Protein AF-A0A6C1QP93-F1 (afdb_monomer)

Nearest PDB structures (foldseek):
  4rp9-assembly1_A  TM=5.133E-01  e=9.316E-05  Escherichia coli K-12
  6rfb-assembly1_A  TM=1.689E-01  e=4.138E+00  Dokdonia eikasta
  6rf0-assembly1_A  TM=1.529E-01  e=3.798E+00  Dokdonia eikasta
  4y02-assembly1_A  TM=1.807E-01  e=7.864E+00  Porphyromonas gingivalis

Sequence (312 aa):
MESVQVFVQFFLNLGASVFLPVLIFLLAVAFGAKPGKSIRAALMVGVGFVGINLIIGLLMGNLGPASQAMVERFGIELSVIDVGWPASAAIAFASELAALVIPAGILLNLVLLLAKVTKTINIDIWNFWHFAFAGAMVQAVTGNIWYGLISALLFAAISLFLADWTAPAIQQLLGIPGISLPHGLSASFVPFAVVANKVIDKIPGLNKIEADPEDIKKKFGVFGEPVFVGAVIGIVIAALGYAGVDSFGVWFPQVLQVGIAMAAVMVLMPRMVALLMEGLIPLSEAAREFLQKRASGREIYLGLDSAIAIGH

Secondary structure (DSSP, 8-state):
-HHHHHHHHHHHHH-HHHHHHHHHHHHHHHTT--HHHHHHHHHHHHHHHHHHHHHHHHHHHHHHHHHHHHHHHHT---------HHHHHHHHHHSTTHHHHHHHHHHHHHHHHHTTS--EEE--STTHHHHHHHHHHHHHHHS-HHHHHHHHHHHHHHHHHHHHHHHHHHHHHH--TTEE---HHHHHHHHHHHHHHHHHTTSTTGGG----HHHHHHHHGGGGSHHHHHHHHHHHHHHHHHTTSS-HHHHHHHHHHHHHHHHHHHHHHHHHHHHHHHHHHHHHHHHHHHHHHH--SS--EEE--GGGGT--

pLDDT: mean 83.03, std 10.62, range [39.06, 96.38]

Mean predicted aligned error: 8.42 Å

Foldseek 3Di:
DVVVVVVLVVLLVVALLQNVLVVQLVLLVVLPFDNVLSNLLSNLLSQLLVLLVVLLVLCCVQVVLLLVLLCVVVVHPDPDDPSDDVVLLRVLSSDSLLVVQQVVLQVLLVVCCVVVVAQERALQSSLLSLLSSQLVVQCVVPVDNVSSNVSSNVLLSQLRNLFRVCQVVLCVLLVPPQATASRRPVSVCVVVVVVVLVVQCPDPPSVPDDDDPVNVVVPQPPCPDLLNVQLVVQLVSLCSRQPPPDDCVPSVVSSNSSSNSRSCSSVSSVVSVVSSVSSCVSSSVSSVVSVVVVPPDDRHHYHDHCVSVVVD

Structure (mmCIF, N/CA/C/O backbone):
data_AF-A0A6C1QP93-F1
#
_entry.id   AF-A0A6C1QP93-F1
#
loop_
_atom_site.group_PDB
_atom_site.id
_atom_site.type_symbol
_atom_site.label_atom_id
_atom_site.label_alt_id
_atom_site.label_comp_id
_atom_site.label_asym_id
_atom_site.label_entity_id
_atom_site.label_seq_id
_atom_site.pdbx_PDB_ins_code
_atom_site.Cartn_x
_atom_site.Cartn_y
_atom_site.Cartn_z
_atom_site.occupancy
_atom_site.B_iso_or_equiv
_atom_site.auth_seq_id
_atom_site.auth_comp_id
_atom_site.auth_asym_id
_atom_site.auth_atom_id
_atom_site.pdbx_PDB_model_num
ATOM 1 N N . MET A 1 1 ? -28.183 17.383 -1.512 1.00 49.09 1 MET A N 1
ATOM 2 C CA . MET A 1 1 ? -27.352 16.589 -2.446 1.00 49.09 1 MET A CA 1
ATOM 3 C C . MET A 1 1 ? -26.278 17.455 -3.095 1.00 49.09 1 MET A C 1
ATOM 5 O O . MET A 1 1 ? -25.123 17.061 -3.026 1.00 49.09 1 MET A O 1
ATOM 9 N N . GLU A 1 2 ? -26.603 18.660 -3.580 1.00 51.09 2 GLU A N 1
ATOM 10 C CA . GLU A 1 2 ? -25.608 19.619 -4.108 1.00 51.09 2 GLU A CA 1
ATOM 11 C C . GLU A 1 2 ? -24.499 19.982 -3.112 1.00 51.09 2 GLU A C 1
ATOM 13 O O . GLU A 1 2 ? -23.331 19.959 -3.469 1.00 51.09 2 GLU A O 1
ATOM 18 N N . SER A 1 3 ? -24.817 20.234 -1.839 1.00 55.44 3 SER A N 1
ATOM 19 C CA . SER A 1 3 ? -23.814 20.637 -0.836 1.00 55.44 3 SER A CA 1
ATOM 20 C C . SER A 1 3 ? -22.753 19.559 -0.578 1.00 55.44 3 SER A C 1
ATOM 22 O O . SER A 1 3 ? -21.588 19.870 -0.354 1.00 55.44 3 SER A O 1
ATOM 24 N N . VAL A 1 4 ? -23.151 18.283 -0.639 1.00 54.66 4 VAL A N 1
ATOM 25 C CA . VAL A 1 4 ? -22.242 17.138 -0.475 1.00 54.66 4 VAL A CA 1
ATOM 26 C C . VAL A 1 4 ? -21.402 16.953 -1.734 1.00 54.66 4 VAL A C 1
ATOM 28 O O . VAL A 1 4 ? -20.204 16.733 -1.625 1.00 54.66 4 VAL A O 1
ATOM 31 N N . GLN A 1 5 ? -21.993 17.107 -2.921 1.00 56.03 5 GLN A N 1
ATOM 32 C CA . GLN A 1 5 ? -21.253 17.049 -4.183 1.00 56.03 5 GLN A CA 1
ATOM 33 C C . GLN A 1 5 ? -20.235 18.184 -4.306 1.00 56.03 5 GLN A C 1
ATOM 35 O O . GLN A 1 5 ? -19.110 17.921 -4.703 1.00 56.03 5 GLN A O 1
ATOM 40 N N . VAL A 1 6 ? -20.582 19.411 -3.908 1.00 66.31 6 VAL A N 1
ATOM 41 C CA . VAL A 1 6 ? -19.663 20.562 -3.893 1.00 66.31 6 VAL A CA 1
ATOM 42 C C . VAL A 1 6 ? -18.522 20.347 -2.898 1.00 66.31 6 VAL A C 1
ATOM 44 O O . VAL A 1 6 ? -17.372 20.621 -3.224 1.00 66.31 6 VAL A O 1
ATOM 47 N N . PHE A 1 7 ? -18.813 19.812 -1.709 1.00 63.12 7 PHE A N 1
ATOM 48 C CA . PHE A 1 7 ? -17.789 19.476 -0.720 1.00 63.12 7 PHE A CA 1
ATOM 49 C C . PHE A 1 7 ? -16.852 18.374 -1.235 1.00 63.12 7 PHE A C 1
ATOM 51 O O . PHE A 1 7 ? -15.638 18.538 -1.199 1.00 63.12 7 PHE A O 1
ATOM 58 N N . VAL A 1 8 ? -17.397 17.286 -1.783 1.00 60.28 8 VAL A N 1
ATOM 59 C CA . VAL A 1 8 ? -16.610 16.187 -2.363 1.00 60.28 8 VAL A CA 1
ATOM 60 C C . VAL A 1 8 ? -15.771 16.680 -3.548 1.00 60.28 8 VAL A C 1
ATOM 62 O O . VAL A 1 8 ? -14.569 16.452 -3.563 1.00 60.28 8 VAL A O 1
ATOM 65 N N . GLN A 1 9 ? -16.351 17.440 -4.480 1.00 63.41 9 GLN A N 1
ATOM 66 C CA . GLN A 1 9 ? -15.642 18.041 -5.620 1.00 63.41 9 GLN A CA 1
ATOM 67 C C . GLN A 1 9 ? -14.530 19.002 -5.186 1.00 63.41 9 GLN A C 1
ATOM 69 O O . GLN A 1 9 ? -13.441 18.978 -5.753 1.00 63.41 9 GLN A O 1
ATOM 74 N N . PHE A 1 10 ? -14.757 19.818 -4.152 1.00 67.69 10 PHE A N 1
ATOM 75 C CA . PHE A 1 10 ? -13.714 20.668 -3.576 1.00 67.69 10 PHE A CA 1
ATOM 76 C C . PHE A 1 10 ? -12.515 19.836 -3.106 1.00 67.69 10 PHE A C 1
ATOM 78 O O . PHE A 1 10 ? -11.382 20.165 -3.444 1.00 67.69 10 PHE A O 1
ATOM 85 N N . PHE A 1 11 ? -12.748 18.727 -2.398 1.00 61.66 11 PHE A N 1
ATOM 86 C CA . PHE A 1 11 ? -11.666 17.850 -1.945 1.00 61.66 11 PHE A CA 1
ATOM 87 C C . PHE A 1 11 ? -10.986 17.068 -3.069 1.00 61.66 11 PHE A C 1
ATOM 89 O O . PHE A 1 11 ? -9.778 16.852 -2.998 1.00 61.66 11 PHE A O 1
ATOM 96 N N . LEU A 1 12 ? -11.715 16.701 -4.121 1.00 60.91 12 LEU A N 1
ATOM 97 C CA . LEU A 1 12 ? -11.130 16.033 -5.284 1.00 60.91 12 LEU A CA 1
ATOM 98 C C . LEU A 1 12 ? -10.218 16.956 -6.085 1.00 60.91 12 LEU A C 1
ATOM 100 O O . LEU A 1 12 ? -9.138 16.542 -6.501 1.00 60.91 12 LEU A O 1
ATOM 104 N N . ASN A 1 13 ? -10.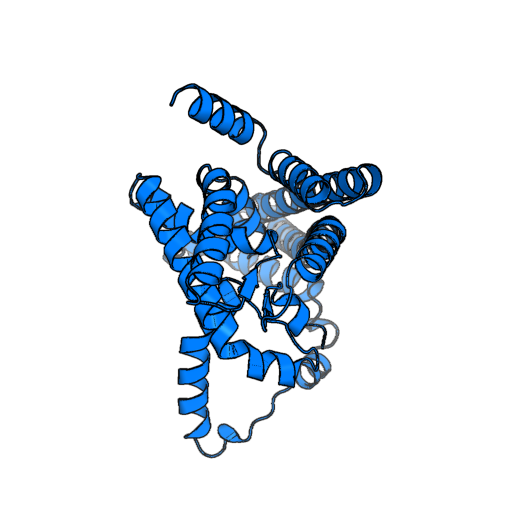587 18.231 -6.198 1.00 67.81 13 ASN A N 1
ATOM 105 C CA . ASN A 1 13 ? -9.762 19.238 -6.860 1.00 67.81 13 ASN A CA 1
ATOM 106 C C . ASN A 1 13 ? -8.480 19.584 -6.084 1.00 67.81 13 ASN A C 1
ATOM 108 O O . ASN A 1 13 ? -7.532 20.099 -6.674 1.00 67.81 13 ASN A O 1
ATOM 112 N N . LEU A 1 14 ? -8.421 19.301 -4.777 1.00 67.06 14 LEU A N 1
ATOM 113 C CA . LEU A 1 14 ? -7.219 19.511 -3.963 1.00 67.06 14 LEU A CA 1
ATOM 114 C C . LEU A 1 14 ? -6.139 18.436 -4.195 1.00 67.06 14 LEU A C 1
ATOM 116 O O . LEU A 1 14 ? -4.969 18.679 -3.902 1.00 67.06 14 LEU A O 1
ATOM 120 N N . GLY A 1 15 ? -6.511 17.266 -4.725 1.00 66.62 15 GLY A N 1
ATOM 121 C CA . GLY A 1 15 ? -5.612 16.130 -4.934 1.00 66.62 15 GLY A CA 1
ATOM 122 C C . GLY A 1 15 ? -5.222 15.390 -3.645 1.00 66.62 15 GLY A C 1
ATOM 123 O O . GLY A 1 15 ? -5.324 15.904 -2.526 1.00 66.62 15 GLY A O 1
ATOM 124 N N . ALA A 1 16 ? -4.737 14.151 -3.793 1.00 65.50 16 ALA A N 1
ATOM 125 C CA . ALA A 1 16 ? -4.389 13.276 -2.663 1.00 65.50 16 ALA A CA 1
ATOM 126 C C . ALA A 1 16 ? -3.317 13.863 -1.727 1.00 65.50 16 ALA A C 1
ATOM 128 O O . ALA A 1 16 ? -3.352 13.620 -0.520 1.00 65.50 16 ALA A O 1
ATOM 129 N N . SER A 1 17 ? -2.397 14.672 -2.265 1.00 69.06 17 SER A N 1
ATOM 130 C CA . SER A 1 17 ? -1.319 15.326 -1.512 1.00 69.06 17 SER A CA 1
ATOM 131 C C . SER A 1 17 ? -1.807 16.394 -0.530 1.00 69.06 17 SER A C 1
ATOM 133 O O . SER A 1 17 ? -1.040 16.790 0.343 1.00 69.06 17 SER A O 1
ATOM 135 N N . VAL A 1 18 ? -3.060 16.846 -0.643 1.00 77.94 18 VAL A N 1
ATOM 136 C CA . VAL A 1 18 ? -3.671 17.839 0.254 1.00 77.94 18 VAL A CA 1
ATOM 137 C C . VAL A 1 18 ? -4.854 17.243 1.013 1.00 77.94 18 VAL A C 1
ATOM 139 O O . VAL A 1 18 ? -4.958 17.439 2.224 1.00 77.94 18 VAL A O 1
ATOM 142 N N . PHE A 1 19 ? -5.712 16.469 0.340 1.00 76.19 19 PHE A N 1
ATOM 143 C CA . PHE A 1 19 ? -6.892 15.858 0.956 1.00 76.19 19 PHE A CA 1
ATOM 144 C C . PHE A 1 19 ? -6.532 14.982 2.160 1.00 76.19 19 PHE A C 1
ATOM 146 O O . PHE A 1 19 ? -7.068 15.176 3.253 1.00 76.19 19 PHE A O 1
ATOM 153 N N . LEU A 1 20 ? -5.602 14.041 1.979 1.00 74.81 20 LEU A N 1
ATOM 154 C CA . LEU A 1 20 ? -5.287 13.071 3.020 1.00 74.81 20 LEU A CA 1
ATOM 155 C C . LEU A 1 20 ? -4.591 13.708 4.239 1.00 74.81 20 LEU A C 1
ATOM 157 O O . LEU A 1 20 ? -5.013 13.422 5.360 1.00 74.81 20 LEU A O 1
ATOM 161 N N . PRO A 1 21 ? -3.623 14.636 4.083 1.00 85.06 21 PRO A N 1
ATOM 162 C CA . PRO A 1 21 ? -3.123 15.447 5.195 1.00 85.06 21 PRO A CA 1
ATOM 163 C C . PRO A 1 21 ? -4.212 16.166 5.988 1.00 85.06 21 PRO A C 1
ATOM 165 O O . PRO A 1 21 ? -4.217 16.108 7.218 1.00 85.06 21 PRO A O 1
ATOM 168 N N . VAL A 1 22 ? -5.154 16.823 5.306 1.00 84.06 22 VAL A N 1
ATOM 169 C CA . VAL A 1 22 ? -6.252 17.541 5.967 1.00 84.06 22 VAL A CA 1
ATOM 170 C C . VAL A 1 22 ? -7.142 16.567 6.734 1.00 84.06 22 VAL A C 1
ATOM 172 O O . VAL A 1 22 ? -7.472 16.818 7.892 1.00 84.06 22 VAL A O 1
ATOM 175 N N . LEU A 1 23 ? -7.485 15.431 6.130 1.00 78.00 23 LEU A N 1
ATOM 176 C CA . LEU A 1 23 ? -8.283 14.403 6.786 1.00 78.00 23 LEU A CA 1
ATOM 177 C C . LEU A 1 23 ? -7.585 13.855 8.038 1.00 78.00 23 LEU A C 1
ATOM 179 O O . LEU A 1 23 ? -8.202 13.767 9.097 1.00 78.00 23 LEU A O 1
ATOM 183 N N . ILE A 1 24 ? -6.292 13.543 7.944 1.00 79.19 24 ILE A N 1
ATOM 184 C CA . ILE A 1 24 ? -5.489 13.048 9.069 1.00 79.19 24 ILE A CA 1
ATOM 185 C C . ILE A 1 24 ? -5.397 14.094 10.174 1.00 79.19 24 ILE A C 1
ATOM 187 O O . ILE A 1 24 ? -5.539 13.748 11.344 1.00 79.19 24 ILE A O 1
ATOM 191 N N . PHE A 1 25 ? -5.222 15.371 9.827 1.00 87.38 25 PHE A N 1
ATOM 192 C CA . PHE A 1 25 ? -5.252 16.464 10.794 1.00 87.38 25 PHE A CA 1
ATOM 193 C C . PHE A 1 25 ? -6.588 16.515 11.547 1.00 87.38 25 PHE A C 1
ATOM 195 O O . PHE A 1 25 ? -6.598 16.532 12.779 1.00 87.38 25 PHE A O 1
ATOM 202 N N . LEU A 1 26 ? -7.709 16.505 10.819 1.00 84.06 26 LEU A N 1
ATOM 203 C CA . LEU A 1 26 ? -9.049 16.563 11.406 1.00 84.06 26 LEU A CA 1
ATOM 204 C C . LEU A 1 26 ? -9.324 15.360 12.311 1.00 84.06 26 LEU A C 1
ATOM 206 O O . LEU A 1 26 ? -9.808 15.533 13.430 1.00 84.06 26 LEU A O 1
ATOM 210 N N . LEU A 1 27 ? -8.974 14.153 11.861 1.00 78.19 27 LEU A N 1
ATOM 211 C CA . LEU A 1 27 ? -9.139 12.931 12.645 1.00 78.19 27 LEU A CA 1
ATOM 212 C C . LEU A 1 27 ? -8.242 12.934 13.885 1.00 78.19 27 LEU A C 1
ATOM 214 O O . LEU A 1 27 ? -8.714 12.619 14.974 1.00 78.19 27 LEU A O 1
ATOM 218 N N . ALA A 1 28 ? -6.979 13.347 13.761 1.00 81.94 28 ALA A N 1
ATOM 219 C CA . ALA A 1 28 ? -6.052 13.392 14.888 1.00 81.94 28 ALA A CA 1
ATOM 220 C C . ALA A 1 28 ? -6.565 14.338 15.982 1.00 81.94 28 ALA A C 1
ATOM 222 O O . ALA A 1 28 ? -6.593 13.969 17.156 1.00 81.94 28 ALA A O 1
ATOM 223 N N . VAL A 1 29 ? -7.047 15.525 15.600 1.00 85.31 29 VAL A N 1
ATOM 224 C CA . VAL A 1 29 ? -7.655 16.479 16.538 1.00 85.31 29 VAL A CA 1
ATOM 225 C C . VAL A 1 29 ? -8.947 15.919 17.143 1.00 85.31 29 VAL A C 1
ATOM 227 O O . VAL A 1 29 ? -9.137 16.028 18.354 1.00 85.31 29 VAL A O 1
ATOM 230 N N . ALA A 1 30 ? -9.806 15.272 16.348 1.00 81.88 30 ALA A N 1
ATOM 231 C CA . ALA A 1 30 ? -11.041 14.652 16.836 1.00 81.88 30 ALA A CA 1
ATOM 232 C C . ALA A 1 30 ? -10.783 13.533 17.864 1.00 81.88 30 ALA A C 1
ATOM 234 O O . ALA A 1 30 ? -11.539 13.395 18.827 1.00 81.88 30 ALA A O 1
ATOM 235 N N . PHE A 1 31 ? -9.690 12.781 17.710 1.00 78.88 31 PHE A N 1
ATOM 236 C CA . PHE A 1 31 ? -9.240 11.780 18.682 1.00 78.88 31 PHE A CA 1
ATOM 237 C C . PHE A 1 31 ? -8.471 12.371 19.877 1.00 78.88 31 PHE A C 1
ATOM 239 O O . PHE A 1 31 ? -8.080 11.636 20.782 1.00 78.88 31 PHE A O 1
ATOM 246 N N . GLY A 1 32 ? -8.294 13.694 19.940 1.00 80.12 32 GLY A N 1
ATOM 247 C CA . GLY A 1 32 ? -7.696 14.387 21.083 1.00 80.12 32 GLY A CA 1
ATOM 248 C C . GLY A 1 32 ? -6.186 14.616 20.986 1.00 80.12 32 GLY A C 1
ATOM 249 O O . GLY A 1 32 ? -5.561 14.968 21.989 1.00 80.12 32 GLY A O 1
ATOM 250 N N . ALA A 1 33 ? -5.579 14.456 19.806 1.00 83.00 33 ALA A N 1
ATOM 251 C CA . ALA A 1 33 ? -4.188 14.841 19.592 1.00 83.00 33 ALA A CA 1
ATOM 252 C C . ALA A 1 33 ? -4.018 16.369 19.668 1.00 83.00 33 ALA A C 1
ATOM 254 O O . ALA A 1 33 ? -4.863 17.148 19.222 1.00 83.00 33 ALA A O 1
ATOM 255 N N . LYS A 1 34 ? -2.873 16.827 20.190 1.00 88.19 34 LYS A N 1
ATOM 256 C CA . LYS A 1 34 ? -2.550 18.263 20.241 1.00 88.19 34 LYS A CA 1
ATOM 257 C C . LYS A 1 34 ? -2.494 18.841 18.814 1.00 88.19 34 LYS A C 1
ATOM 259 O O . LYS A 1 34 ? -1.799 18.254 17.976 1.00 88.19 34 LYS A O 1
ATOM 264 N N . PRO A 1 35 ? -3.109 20.007 18.528 1.00 86.06 35 PRO A N 1
ATOM 265 C CA . PRO A 1 35 ? -3.116 20.592 17.182 1.00 86.06 35 PRO A CA 1
ATOM 266 C C . PRO A 1 35 ? -1.717 20.763 16.573 1.00 86.06 35 PRO A C 1
ATOM 268 O O . PRO A 1 35 ? -1.515 20.445 15.406 1.00 86.06 35 PRO A O 1
ATOM 271 N N . GLY A 1 36 ? -0.722 21.160 17.378 1.00 87.00 36 GLY A N 1
ATOM 272 C CA . GLY A 1 36 ? 0.669 21.306 16.928 1.00 87.00 36 GLY A CA 1
ATOM 273 C C . GLY A 1 36 ? 1.349 19.991 16.513 1.00 87.00 36 GLY A C 1
ATOM 274 O O . GLY A 1 36 ? 2.101 19.966 15.542 1.00 87.00 36 GLY A O 1
ATOM 275 N N . LYS A 1 37 ? 1.060 18.874 17.199 1.00 85.12 37 LYS A N 1
ATOM 276 C CA . LYS A 1 37 ? 1.555 17.544 16.790 1.00 85.12 37 LYS A CA 1
ATOM 277 C C . LYS A 1 37 ? 0.830 17.093 15.519 1.00 85.12 37 LYS A C 1
ATOM 279 O O . LYS A 1 37 ? 1.471 16.596 14.602 1.00 85.12 37 LYS A O 1
ATOM 284 N N . SER A 1 38 ? -0.478 17.344 15.452 1.00 86.31 38 SER A N 1
ATOM 285 C CA . SER A 1 38 ? -1.353 16.948 14.342 1.00 86.31 38 SER A CA 1
ATOM 286 C C . SER A 1 38 ? -1.020 17.666 13.033 1.00 86.31 38 SER A C 1
ATOM 288 O O . SER A 1 38 ? -0.999 17.029 11.987 1.00 86.31 38 SER A O 1
ATOM 290 N N . ILE A 1 39 ? -0.714 18.969 13.070 1.00 90.25 39 ILE A N 1
ATOM 291 C CA . ILE A 1 39 ? -0.355 19.723 11.858 1.00 90.25 39 ILE A CA 1
ATOM 292 C C . ILE A 1 39 ? 0.991 19.266 11.289 1.00 90.25 39 ILE A C 1
ATOM 294 O O . ILE A 1 39 ? 1.101 19.046 10.088 1.00 90.25 39 ILE A O 1
ATOM 298 N N . ARG A 1 40 ? 1.999 19.042 12.146 1.00 88.56 40 ARG A N 1
ATOM 299 C CA . ARG A 1 40 ? 3.289 18.483 11.715 1.00 88.56 40 ARG A CA 1
ATOM 300 C C . ARG A 1 40 ? 3.092 17.105 11.085 1.00 88.56 40 ARG A C 1
ATOM 302 O O . ARG A 1 40 ? 3.654 16.839 10.030 1.00 88.56 40 ARG A O 1
ATOM 309 N N . ALA A 1 41 ? 2.291 16.258 11.726 1.00 84.69 41 ALA A N 1
ATOM 310 C CA . ALA A 1 41 ? 1.975 14.913 11.259 1.00 84.69 41 ALA A CA 1
ATOM 311 C C . ALA A 1 41 ? 1.330 14.935 9.863 1.00 84.69 41 ALA A C 1
ATOM 313 O O . ALA A 1 41 ? 1.829 14.303 8.938 1.00 84.69 41 ALA A O 1
ATOM 314 N N . ALA A 1 42 ? 0.295 15.759 9.688 1.00 87.81 42 ALA A N 1
ATOM 315 C CA . ALA A 1 42 ? -0.376 15.955 8.409 1.00 87.81 42 ALA A CA 1
ATOM 316 C C . ALA A 1 42 ? 0.572 16.459 7.309 1.00 87.81 42 ALA A C 1
ATOM 318 O O . ALA A 1 42 ? 0.573 15.919 6.205 1.00 87.81 42 ALA A O 1
ATOM 319 N N . LEU A 1 43 ? 1.423 17.448 7.605 1.00 90.69 43 LEU A N 1
ATOM 320 C CA . LEU A 1 43 ? 2.399 17.961 6.637 1.00 90.69 43 LEU A CA 1
ATOM 321 C C . LEU A 1 43 ? 3.404 16.886 6.201 1.00 90.69 43 LEU A C 1
ATOM 323 O O . LEU A 1 43 ? 3.698 16.788 5.012 1.00 90.69 43 LEU A O 1
ATOM 327 N N . MET A 1 44 ? 3.889 16.053 7.127 1.00 87.88 44 MET A N 1
ATOM 328 C CA . MET A 1 44 ? 4.788 14.935 6.806 1.00 87.88 44 MET A CA 1
ATOM 329 C C . MET A 1 44 ? 4.124 13.917 5.875 1.00 87.88 44 MET A C 1
ATOM 331 O O . MET A 1 44 ? 4.749 13.481 4.909 1.00 87.88 44 MET A O 1
ATOM 335 N N . VAL A 1 45 ? 2.840 13.609 6.098 1.00 83.56 45 VAL A N 1
ATOM 336 C CA . VAL A 1 45 ? 2.061 12.766 5.177 1.00 83.56 45 VAL A CA 1
ATOM 337 C C . VAL A 1 45 ? 1.999 13.390 3.785 1.00 83.56 45 VAL A C 1
ATOM 339 O O . VAL A 1 45 ? 2.245 12.703 2.796 1.00 83.56 45 VAL A O 1
ATOM 342 N N . GLY A 1 46 ? 1.727 14.695 3.698 1.00 86.56 46 GLY A N 1
ATOM 343 C CA . GLY A 1 46 ? 1.680 15.415 2.424 1.00 86.56 46 GLY A CA 1
ATOM 344 C C . GLY A 1 46 ? 3.008 15.346 1.670 1.00 86.56 46 GLY A C 1
ATOM 345 O O . GLY A 1 46 ? 3.032 14.998 0.490 1.00 86.56 46 GLY A O 1
ATOM 346 N N . VAL A 1 47 ? 4.123 15.595 2.364 1.00 89.56 47 VAL A N 1
ATOM 347 C CA . VAL A 1 47 ? 5.479 15.464 1.805 1.00 89.56 47 VAL A CA 1
ATOM 348 C C . VAL A 1 47 ? 5.744 14.036 1.321 1.00 89.56 47 VAL A C 1
ATOM 350 O O . VAL A 1 47 ? 6.246 13.860 0.210 1.00 89.56 47 VAL A O 1
ATOM 353 N N . GLY A 1 48 ? 5.357 13.021 2.102 1.00 85.88 48 GLY A N 1
ATOM 354 C CA . GLY A 1 48 ? 5.457 11.613 1.712 1.00 85.88 48 GLY A CA 1
ATOM 355 C C . GLY A 1 48 ? 4.722 11.318 0.403 1.00 85.88 48 GLY A C 1
ATOM 356 O O . GLY A 1 48 ? 5.296 10.713 -0.500 1.00 85.88 48 GLY A O 1
ATOM 357 N N . PHE A 1 49 ? 3.495 11.824 0.238 1.00 82.25 49 PHE A N 1
ATOM 358 C CA . PHE A 1 49 ? 2.738 11.672 -1.010 1.00 82.25 49 PHE A CA 1
ATOM 359 C C . PHE A 1 49 ? 3.376 12.370 -2.203 1.00 82.25 49 PHE A C 1
ATOM 361 O O . PHE A 1 49 ? 3.406 11.793 -3.291 1.00 82.25 49 PHE A O 1
ATOM 368 N N . VAL A 1 50 ? 3.875 13.596 -2.033 1.00 88.00 50 VAL A N 1
ATOM 369 C CA . VAL A 1 50 ? 4.590 14.283 -3.119 1.00 88.00 50 VAL A CA 1
ATOM 370 C C . VAL A 1 50 ? 5.811 13.460 -3.530 1.00 88.00 50 VAL A C 1
ATOM 372 O O . VAL A 1 50 ? 5.996 13.198 -4.715 1.00 88.00 50 VAL A O 1
ATOM 375 N N . GLY A 1 51 ? 6.587 12.972 -2.560 1.00 8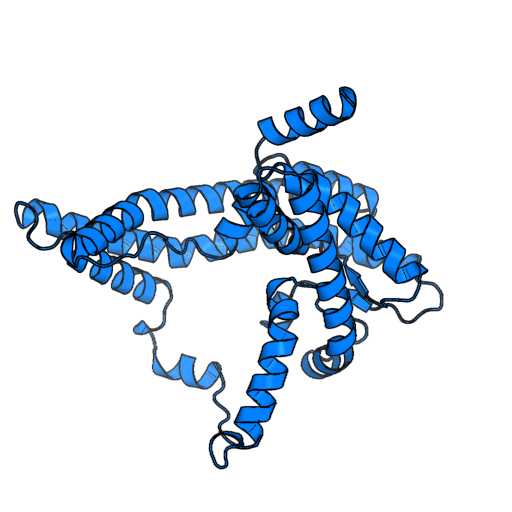9.12 51 GLY A N 1
ATOM 376 C CA . GLY A 1 51 ? 7.741 12.112 -2.804 1.00 89.12 51 GLY A CA 1
ATOM 377 C C . GLY A 1 51 ? 7.392 10.817 -3.541 1.00 89.12 51 GLY A C 1
ATOM 378 O O . GLY A 1 51 ? 8.035 10.487 -4.534 1.00 89.12 51 GLY A O 1
ATOM 379 N N . ILE A 1 52 ? 6.348 10.108 -3.103 1.00 86.50 52 ILE A N 1
ATOM 380 C CA . ILE A 1 52 ? 5.866 8.885 -3.765 1.00 86.50 52 ILE A CA 1
ATOM 381 C C . ILE A 1 52 ? 5.482 9.180 -5.222 1.00 86.50 52 ILE A C 1
ATOM 383 O O . ILE A 1 52 ? 5.931 8.473 -6.120 1.00 86.50 52 ILE A O 1
ATOM 387 N N . ASN A 1 53 ? 4.725 10.251 -5.479 1.00 85.00 53 ASN A N 1
ATOM 388 C CA . ASN A 1 53 ? 4.300 10.609 -6.836 1.00 85.00 53 ASN A CA 1
ATOM 389 C C . ASN A 1 53 ? 5.468 11.005 -7.751 1.00 85.00 53 ASN A C 1
ATOM 391 O O . ASN A 1 53 ? 5.462 10.643 -8.926 1.00 85.00 53 ASN A O 1
ATOM 395 N N . LEU A 1 54 ? 6.497 11.683 -7.230 1.00 90.75 54 LEU A N 1
ATOM 396 C CA . LEU A 1 54 ? 7.719 11.964 -7.994 1.00 90.75 54 LEU A CA 1
ATOM 397 C C . LEU A 1 54 ? 8.425 10.672 -8.429 1.00 90.75 54 LEU A C 1
ATOM 399 O O . LEU A 1 54 ? 8.890 10.569 -9.563 1.00 90.75 54 LEU A O 1
ATOM 403 N N . ILE A 1 55 ? 8.474 9.672 -7.548 1.00 89.38 55 ILE A N 1
ATOM 404 C CA . ILE A 1 55 ? 9.113 8.384 -7.839 1.00 89.38 55 ILE A CA 1
ATOM 405 C C . ILE A 1 55 ? 8.272 7.557 -8.816 1.00 89.38 55 ILE A C 1
ATOM 407 O O . ILE A 1 55 ? 8.829 6.929 -9.712 1.00 89.38 55 ILE A O 1
ATOM 411 N N . ILE A 1 56 ? 6.943 7.592 -8.698 1.00 86.56 56 ILE A N 1
ATOM 412 C CA . ILE A 1 56 ? 6.040 6.989 -9.690 1.00 86.56 56 ILE A CA 1
ATOM 413 C C . ILE A 1 56 ? 6.260 7.636 -11.056 1.00 86.56 56 ILE A C 1
ATOM 415 O O . ILE A 1 56 ? 6.382 6.929 -12.050 1.00 86.56 56 ILE A O 1
ATOM 419 N N . GLY A 1 57 ? 6.372 8.966 -11.108 1.00 88.62 57 GLY A N 1
ATOM 420 C CA . GLY A 1 57 ? 6.696 9.689 -12.336 1.00 88.62 57 GLY A CA 1
ATOM 421 C C . GLY A 1 57 ? 8.033 9.247 -12.934 1.00 88.62 57 GLY A C 1
ATOM 422 O O . GLY A 1 57 ? 8.117 9.012 -14.137 1.00 88.62 57 GLY A O 1
ATOM 423 N N . LEU A 1 58 ? 9.058 9.055 -12.096 1.00 90.56 58 LEU A N 1
ATOM 424 C CA . LEU A 1 58 ? 10.353 8.523 -12.523 1.00 90.56 58 LEU A CA 1
ATOM 425 C C . LEU A 1 58 ? 10.225 7.104 -13.103 1.00 90.56 58 LEU A C 1
ATOM 427 O O . LEU A 1 58 ? 10.790 6.833 -14.162 1.00 90.56 58 LEU A O 1
ATOM 431 N N . LEU A 1 59 ? 9.469 6.218 -12.445 1.00 87.19 59 LEU A N 1
ATOM 432 C CA . LEU A 1 59 ? 9.222 4.851 -12.912 1.00 87.19 59 LEU A CA 1
ATOM 433 C C . LEU A 1 59 ? 8.478 4.860 -14.251 1.00 87.19 59 LEU A C 1
ATOM 435 O O . LEU A 1 59 ? 8.958 4.277 -15.220 1.00 87.19 59 LEU A O 1
ATOM 439 N N . MET A 1 60 ? 7.356 5.571 -14.343 1.00 87.19 60 MET A N 1
ATOM 440 C CA . MET A 1 60 ? 6.538 5.631 -15.557 1.00 87.19 60 MET A CA 1
ATOM 441 C C . MET A 1 60 ? 7.280 6.285 -16.727 1.00 87.19 60 MET A C 1
ATOM 443 O O . MET A 1 60 ? 7.144 5.829 -17.856 1.00 87.19 60 MET A O 1
ATOM 447 N N . GLY A 1 61 ? 8.094 7.312 -16.467 1.00 90.19 61 GLY A N 1
ATOM 448 C CA . GLY A 1 61 ? 8.860 8.012 -17.498 1.00 90.19 61 GLY A CA 1
ATOM 449 C C . GLY A 1 61 ? 10.055 7.231 -18.052 1.00 90.19 61 GLY A C 1
ATOM 450 O O . GLY A 1 61 ? 10.467 7.494 -19.177 1.00 90.19 61 GLY A O 1
ATOM 451 N N . ASN A 1 62 ? 10.607 6.272 -17.297 1.00 89.25 62 ASN A N 1
ATOM 452 C CA . ASN A 1 62 ? 11.790 5.505 -17.711 1.00 89.25 62 ASN A CA 1
ATOM 453 C C . ASN A 1 62 ? 11.458 4.043 -18.027 1.00 89.25 62 ASN A C 1
ATOM 455 O O . ASN A 1 62 ? 11.732 3.561 -19.126 1.00 89.25 62 ASN A O 1
ATOM 459 N N . LEU A 1 63 ? 10.854 3.332 -17.071 1.00 86.75 63 LEU A N 1
ATOM 460 C CA . LEU A 1 63 ? 10.514 1.918 -17.214 1.00 86.75 63 LEU A CA 1
ATOM 461 C C . LEU A 1 63 ? 9.316 1.711 -18.147 1.00 86.75 63 LEU A C 1
ATOM 463 O O . LEU A 1 63 ? 9.258 0.691 -18.830 1.00 86.75 63 LEU A O 1
ATOM 467 N N . GLY A 1 64 ? 8.386 2.671 -18.193 1.00 86.88 64 GLY A N 1
ATOM 468 C CA . GLY A 1 64 ? 7.188 2.615 -19.033 1.00 86.88 64 GLY A CA 1
ATOM 469 C C . GLY A 1 64 ? 7.494 2.355 -20.508 1.00 86.88 64 GLY A C 1
ATOM 470 O O . GLY A 1 64 ? 7.142 1.287 -21.017 1.00 86.88 64 GLY A O 1
ATOM 471 N N . PRO A 1 65 ? 8.210 3.275 -21.175 1.00 90.12 65 PRO A N 1
ATOM 472 C CA . PRO A 1 65 ? 8.579 3.114 -22.578 1.00 90.12 65 PRO A CA 1
ATOM 473 C C . PRO A 1 65 ? 9.468 1.885 -22.829 1.00 90.12 65 PRO A C 1
ATOM 475 O O . PRO A 1 65 ? 9.287 1.192 -23.826 1.00 90.12 65 PRO A O 1
ATOM 478 N N . ALA A 1 66 ? 10.369 1.552 -21.896 1.00 89.88 66 ALA A N 1
ATOM 479 C CA . ALA A 1 66 ? 11.250 0.388 -22.023 1.00 89.88 66 ALA A CA 1
ATOM 480 C C . ALA A 1 66 ? 10.465 -0.932 -21.999 1.00 89.88 66 ALA A C 1
ATOM 482 O O . ALA A 1 66 ? 10.731 -1.839 -22.789 1.00 89.88 66 ALA A O 1
ATOM 483 N N . SER A 1 67 ? 9.469 -1.018 -21.116 1.00 87.94 67 SER A N 1
ATOM 484 C CA . SER A 1 67 ? 8.587 -2.178 -21.004 1.00 87.94 67 SER A CA 1
ATOM 485 C C . SER A 1 67 ? 7.688 -2.304 -22.230 1.00 87.94 67 SER A C 1
ATOM 487 O O . SER A 1 67 ? 7.572 -3.398 -22.769 1.00 87.94 67 SER A O 1
ATOM 489 N N . GLN A 1 68 ? 7.108 -1.203 -22.721 1.00 88.06 68 GLN A N 1
ATOM 490 C CA . GLN A 1 68 ? 6.301 -1.213 -23.949 1.00 88.06 68 GLN A CA 1
ATOM 491 C C . GLN A 1 68 ? 7.118 -1.654 -25.167 1.00 88.06 68 GLN A C 1
ATOM 493 O O . GLN A 1 68 ? 6.692 -2.555 -25.884 1.00 88.06 68 GLN A O 1
ATOM 498 N N . ALA A 1 69 ? 8.327 -1.115 -25.344 1.00 89.25 69 ALA A N 1
ATOM 499 C CA . ALA A 1 69 ? 9.218 -1.524 -26.428 1.00 89.25 69 ALA A CA 1
ATOM 500 C C . ALA A 1 69 ? 9.571 -3.020 -26.356 1.00 89.25 69 ALA A C 1
ATOM 502 O O . ALA A 1 69 ? 9.603 -3.706 -27.375 1.00 89.25 69 ALA A O 1
ATOM 503 N N . MET A 1 70 ? 9.798 -3.555 -25.151 1.00 90.75 70 MET A N 1
ATOM 504 C CA . MET A 1 70 ? 10.021 -4.990 -24.954 1.00 90.75 70 MET A CA 1
ATOM 505 C C . MET A 1 70 ? 8.785 -5.809 -25.359 1.00 90.75 70 MET A C 1
ATOM 507 O O . MET A 1 70 ? 8.902 -6.778 -26.104 1.00 90.75 70 MET A O 1
ATOM 511 N N . VAL A 1 71 ? 7.603 -5.422 -24.888 1.00 89.19 71 VAL A N 1
ATOM 512 C CA . VAL A 1 71 ? 6.327 -6.097 -25.173 1.00 89.19 71 VAL A CA 1
ATOM 513 C C . VAL A 1 71 ? 6.051 -6.146 -26.677 1.00 89.19 71 VAL A C 1
ATOM 515 O O . VAL A 1 71 ? 5.792 -7.225 -27.211 1.00 89.19 71 VAL A O 1
ATOM 518 N N . GLU A 1 72 ? 6.213 -5.018 -27.373 1.00 88.44 72 GLU A N 1
ATOM 519 C CA . GLU A 1 72 ? 6.066 -4.924 -28.830 1.00 88.44 72 GLU A CA 1
ATOM 520 C C . GLU A 1 72 ? 7.081 -5.800 -29.569 1.00 88.44 72 GLU A C 1
ATOM 522 O O . GLU A 1 72 ? 6.724 -6.540 -30.487 1.00 88.44 72 GLU A O 1
ATOM 527 N N . ARG A 1 73 ? 8.350 -5.768 -29.151 1.00 89.19 73 ARG A N 1
ATOM 528 C CA . ARG A 1 73 ? 9.428 -6.508 -29.816 1.00 89.19 73 ARG A CA 1
ATOM 529 C C . ARG A 1 73 ? 9.281 -8.021 -29.701 1.00 89.19 73 ARG A C 1
ATOM 531 O O . ARG A 1 73 ? 9.612 -8.738 -30.643 1.00 89.19 73 ARG A O 1
ATOM 538 N N . PHE A 1 74 ? 8.841 -8.508 -28.545 1.00 88.00 74 PHE A N 1
ATOM 539 C CA . PHE A 1 74 ? 8.701 -9.942 -28.290 1.00 88.00 74 PHE A CA 1
ATOM 540 C C . PHE A 1 74 ? 7.301 -10.480 -28.615 1.00 88.00 74 PHE A C 1
ATOM 542 O O . PHE A 1 74 ? 7.086 -11.685 -28.503 1.00 88.00 74 PHE A O 1
ATOM 549 N N . GLY A 1 75 ? 6.361 -9.621 -29.027 1.00 84.31 75 GLY A N 1
ATOM 550 C CA . GLY A 1 75 ? 4.981 -10.018 -29.315 1.00 84.31 75 GLY A CA 1
ATOM 551 C C . GLY A 1 75 ? 4.263 -10.596 -28.093 1.00 84.31 75 GLY A C 1
ATOM 552 O O . GLY A 1 75 ? 3.440 -11.498 -28.232 1.00 84.31 75 GLY A O 1
ATOM 553 N N . ILE A 1 76 ? 4.621 -10.132 -26.894 1.00 86.62 76 ILE A N 1
ATOM 554 C CA . ILE A 1 76 ? 4.017 -10.582 -25.636 1.00 86.62 76 ILE A CA 1
ATOM 555 C C . ILE A 1 76 ? 2.826 -9.669 -25.341 1.00 86.62 76 ILE A C 1
ATOM 557 O O . ILE A 1 76 ? 2.913 -8.466 -25.544 1.00 86.62 76 ILE A O 1
ATOM 561 N N . GLU A 1 77 ? 1.722 -10.199 -24.821 1.00 79.00 77 GLU A N 1
ATOM 562 C CA . GLU A 1 77 ? 0.577 -9.389 -24.384 1.00 79.00 77 GLU A CA 1
ATOM 563 C C . GLU A 1 77 ? 0.699 -9.021 -22.894 1.00 79.00 77 GLU A C 1
ATOM 565 O O . GLU A 1 77 ? -0.000 -9.559 -22.037 1.00 79.00 77 GLU A O 1
ATOM 570 N N . LEU A 1 78 ? 1.620 -8.110 -22.561 1.00 78.12 78 LEU A N 1
ATOM 571 C CA . LEU A 1 78 ? 1.720 -7.518 -21.219 1.00 78.12 78 LEU A CA 1
ATOM 572 C C . LEU A 1 78 ? 1.352 -6.034 -21.289 1.00 78.12 78 LEU A C 1
ATOM 574 O O . LEU A 1 78 ? 2.127 -5.210 -21.763 1.00 78.12 78 LEU A O 1
ATOM 578 N N . SER A 1 79 ? 0.162 -5.687 -20.803 1.00 70.12 79 SER A N 1
ATOM 579 C CA . SER A 1 79 ? -0.378 -4.322 -20.872 1.00 70.12 79 SER A CA 1
ATOM 580 C C . SER A 1 79 ? -0.250 -3.523 -19.570 1.00 70.12 79 SER A C 1
ATOM 582 O O . SER A 1 79 ? -0.683 -2.373 -19.518 1.00 70.12 79 SER A O 1
ATOM 584 N N . VAL A 1 80 ? 0.295 -4.120 -18.504 1.00 76.12 80 VAL A N 1
ATOM 585 C CA . VAL A 1 80 ? 0.278 -3.544 -17.150 1.00 76.12 80 VAL A CA 1
ATOM 586 C C . VAL A 1 80 ? 1.677 -3.532 -16.550 1.00 76.12 80 VAL A C 1
ATOM 588 O O . VAL A 1 80 ? 2.395 -4.529 -16.601 1.00 76.12 80 VAL A O 1
ATOM 591 N N . ILE A 1 81 ? 2.040 -2.400 -15.948 1.00 74.25 81 ILE A N 1
ATOM 592 C CA . ILE A 1 81 ? 3.279 -2.224 -15.191 1.00 74.25 81 ILE A CA 1
ATOM 593 C C . ILE A 1 81 ? 2.931 -2.229 -13.708 1.00 74.25 81 ILE A C 1
ATOM 595 O O . ILE A 1 81 ? 2.069 -1.464 -13.271 1.00 74.25 81 ILE A O 1
ATOM 599 N N . ASP A 1 82 ? 3.612 -3.077 -12.937 1.00 78.56 82 ASP A N 1
ATOM 600 C CA . ASP A 1 82 ? 3.510 -3.051 -11.482 1.00 78.56 82 ASP A CA 1
ATOM 601 C C . ASP A 1 82 ? 4.251 -1.822 -10.940 1.00 78.56 82 ASP A C 1
ATOM 603 O O . ASP A 1 82 ? 5.476 -1.710 -11.007 1.00 78.56 82 ASP A O 1
ATOM 607 N N . VAL A 1 83 ? 3.473 -0.873 -10.427 1.00 73.19 83 VAL A N 1
ATOM 608 C CA . VAL A 1 83 ? 3.955 0.372 -9.816 1.00 73.19 83 VAL A CA 1
ATOM 609 C C . VAL A 1 83 ? 4.213 0.227 -8.311 1.00 73.19 83 VAL A C 1
ATOM 611 O O . VAL A 1 83 ? 4.625 1.181 -7.649 1.00 73.19 83 VAL A O 1
ATOM 614 N N . GLY A 1 84 ? 3.962 -0.959 -7.760 1.00 79.94 84 GLY A N 1
ATOM 615 C CA . GLY A 1 84 ? 4.040 -1.264 -6.346 1.00 79.94 84 GLY A CA 1
ATOM 616 C C . GLY A 1 84 ? 2.810 -0.821 -5.553 1.00 79.94 84 GLY A C 1
ATOM 617 O O . GLY A 1 84 ? 1.978 0.002 -5.961 1.00 79.94 84 GLY A O 1
ATOM 618 N N . TRP A 1 85 ? 2.712 -1.356 -4.338 1.00 82.19 85 TRP A N 1
ATOM 619 C CA . TRP A 1 85 ? 1.631 -1.033 -3.411 1.00 82.19 85 TRP A CA 1
ATOM 620 C C . TRP A 1 85 ? 1.594 0.448 -2.968 1.00 82.19 85 TRP A C 1
ATOM 622 O O . TRP A 1 85 ? 0.479 0.954 -2.830 1.00 82.19 85 TRP A O 1
ATOM 632 N N . PRO A 1 86 ? 2.713 1.203 -2.797 1.00 77.06 86 PRO A N 1
ATOM 633 C CA . PRO A 1 86 ? 2.628 2.604 -2.367 1.00 77.06 86 PRO A CA 1
ATOM 634 C C . PRO A 1 86 ? 1.938 3.487 -3.405 1.00 77.06 86 PRO A C 1
ATOM 636 O O . PRO A 1 86 ? 1.177 4.391 -3.062 1.00 77.06 86 PRO A O 1
ATOM 639 N N . ALA A 1 87 ? 2.177 3.193 -4.683 1.00 78.81 87 ALA A N 1
ATOM 640 C CA . ALA A 1 87 ? 1.512 3.854 -5.792 1.00 78.81 87 ALA A CA 1
ATOM 641 C C . ALA A 1 87 ? 0.026 3.506 -5.844 1.00 78.81 87 ALA A C 1
ATOM 643 O O . ALA A 1 87 ? -0.810 4.397 -5.975 1.00 78.81 87 ALA A O 1
ATOM 644 N N . SER A 1 88 ? -0.308 2.229 -5.651 1.00 84.62 88 SER A N 1
ATOM 645 C CA . SER A 1 88 ? -1.699 1.771 -5.572 1.00 84.62 88 SER A CA 1
ATOM 646 C C . SER A 1 88 ? -2.460 2.460 -4.434 1.00 84.62 88 SER A C 1
ATOM 648 O O . SER A 1 88 ? -3.578 2.926 -4.640 1.00 84.62 88 SER A O 1
ATOM 650 N N . ALA A 1 89 ? -1.834 2.620 -3.264 1.00 81.69 89 ALA A N 1
ATOM 651 C CA . ALA A 1 89 ? -2.400 3.356 -2.136 1.00 81.69 89 ALA A CA 1
ATOM 652 C C . ALA A 1 89 ? -2.614 4.844 -2.458 1.00 81.69 89 ALA A C 1
ATOM 654 O O . ALA A 1 89 ? -3.665 5.400 -2.141 1.00 81.69 89 ALA A O 1
ATOM 655 N N . ALA A 1 90 ? -1.654 5.489 -3.131 1.00 77.50 90 ALA A N 1
ATOM 656 C CA . ALA A 1 90 ? -1.798 6.877 -3.565 1.00 77.50 90 ALA A CA 1
ATOM 657 C C . ALA A 1 90 ? -2.944 7.070 -4.563 1.00 77.50 90 ALA A C 1
ATOM 659 O O . ALA A 1 90 ? -3.737 7.996 -4.405 1.00 77.50 90 ALA A O 1
ATOM 660 N N . ILE A 1 91 ? -3.081 6.163 -5.532 1.00 79.12 91 ILE A N 1
ATOM 661 C CA . ILE A 1 91 ? -4.198 6.154 -6.484 1.00 79.12 91 ILE A CA 1
ATOM 662 C C . ILE A 1 91 ? -5.523 5.924 -5.748 1.00 79.12 91 ILE A C 1
ATOM 664 O O . ILE A 1 91 ? -6.497 6.632 -5.999 1.00 79.12 91 ILE A O 1
ATOM 668 N N . ALA A 1 92 ? -5.557 4.982 -4.801 1.00 86.62 92 ALA A N 1
ATOM 669 C CA . ALA A 1 92 ? -6.742 4.695 -4.003 1.00 86.62 92 ALA A CA 1
ATOM 670 C C . ALA A 1 92 ? -7.219 5.942 -3.257 1.00 86.62 92 ALA A C 1
ATOM 672 O O . ALA A 1 92 ? -8.380 6.319 -3.388 1.00 86.62 92 ALA A O 1
ATOM 673 N N . PHE A 1 93 ? -6.327 6.622 -2.533 1.00 79.88 93 PHE A N 1
ATOM 674 C CA . PHE A 1 93 ? -6.662 7.836 -1.788 1.00 79.88 93 PHE A CA 1
ATOM 675 C C . PHE A 1 93 ? -6.965 9.051 -2.668 1.00 79.88 93 PHE A C 1
ATOM 677 O O . PHE A 1 93 ? -7.650 9.963 -2.210 1.00 79.88 93 PHE A O 1
ATOM 684 N N . ALA A 1 94 ? -6.485 9.067 -3.913 1.00 73.62 94 ALA A N 1
ATOM 685 C CA . ALA A 1 94 ? -6.850 10.081 -4.898 1.00 73.62 94 ALA A CA 1
ATOM 686 C C . ALA A 1 94 ? -8.252 9.871 -5.494 1.00 73.62 94 ALA A C 1
ATOM 688 O O . ALA A 1 94 ? -8.781 10.784 -6.124 1.00 73.62 94 ALA A O 1
ATOM 689 N N . SER A 1 95 ? -8.848 8.686 -5.332 1.00 79.88 95 SER A N 1
ATOM 690 C CA . SER A 1 95 ? -10.147 8.373 -5.929 1.00 79.88 95 SER A CA 1
ATOM 691 C C . SER A 1 95 ? -11.305 9.124 -5.264 1.00 79.88 95 SER A C 1
ATOM 693 O O . SER A 1 95 ? -11.317 9.344 -4.050 1.00 79.88 95 SER A O 1
ATOM 695 N N . GLU A 1 96 ? -12.346 9.422 -6.050 1.00 75.06 96 GLU A N 1
ATOM 696 C CA . GLU A 1 96 ? -13.608 9.994 -5.550 1.00 75.06 96 GLU A CA 1
ATOM 697 C C . GLU A 1 96 ? -14.245 9.146 -4.448 1.00 75.06 96 GLU A C 1
ATOM 699 O O . GLU A 1 96 ? -14.862 9.656 -3.510 1.00 75.06 96 GLU A O 1
ATOM 704 N N . LEU A 1 97 ? -14.048 7.834 -4.541 1.00 83.88 97 LEU A N 1
ATOM 705 C CA . LEU A 1 97 ? -14.616 6.867 -3.627 1.00 83.88 97 LEU A CA 1
ATOM 706 C C . LEU A 1 97 ? -13.942 6.875 -2.250 1.00 83.88 97 LEU A C 1
ATOM 708 O O . LEU A 1 97 ? -14.615 6.620 -1.250 1.00 83.88 97 LEU A O 1
ATOM 712 N N . ALA A 1 98 ? -12.647 7.194 -2.159 1.00 80.75 98 ALA A N 1
ATOM 713 C CA . ALA A 1 98 ? -11.918 7.168 -0.889 1.00 80.75 98 ALA A CA 1
ATOM 714 C C . ALA A 1 98 ? -12.539 8.090 0.167 1.00 80.75 98 ALA A C 1
ATOM 716 O O . ALA A 1 98 ? -12.656 7.706 1.333 1.00 80.75 98 ALA A O 1
ATOM 717 N N . ALA A 1 99 ? -13.013 9.267 -0.251 1.00 77.88 99 ALA A N 1
ATOM 718 C CA . ALA A 1 99 ? -13.678 10.217 0.635 1.00 77.88 99 ALA A CA 1
ATOM 719 C C . ALA A 1 99 ? -14.975 9.660 1.250 1.00 77.88 99 ALA A C 1
ATOM 721 O O . ALA A 1 99 ? -15.329 10.034 2.367 1.00 77.88 99 ALA A O 1
ATOM 722 N N . LEU A 1 100 ? -15.666 8.751 0.555 1.00 84.81 100 LEU A N 1
ATOM 723 C CA . LEU A 1 100 ? -16.871 8.079 1.051 1.00 84.81 100 LEU A CA 1
ATOM 724 C C . LEU A 1 100 ? -16.536 6.836 1.882 1.00 84.81 100 LEU A C 1
ATOM 726 O O . LEU A 1 100 ? -17.182 6.576 2.897 1.00 84.81 100 LEU A O 1
ATOM 730 N N . VAL A 1 101 ? -15.517 6.078 1.473 1.00 90.19 101 VAL A N 1
ATOM 731 C CA . VAL A 1 101 ? -15.136 4.805 2.102 1.00 90.19 101 VAL A CA 1
ATOM 732 C C . VAL A 1 101 ? -14.633 4.995 3.524 1.00 90.19 101 VAL A C 1
ATOM 734 O O . VAL A 1 101 ? -14.948 4.175 4.380 1.00 90.19 101 VAL A O 1
ATOM 737 N N . ILE A 1 102 ? -13.904 6.072 3.813 1.00 84.50 102 ILE A N 1
ATOM 738 C CA . ILE A 1 102 ? -13.382 6.321 5.163 1.00 84.50 102 ILE A CA 1
ATOM 739 C C . ILE A 1 102 ? -14.513 6.497 6.193 1.00 84.50 102 ILE A C 1
ATOM 741 O O . ILE A 1 102 ? -14.605 5.677 7.110 1.00 84.50 102 ILE A O 1
ATOM 745 N N . PRO A 1 103 ? -15.422 7.486 6.068 1.00 83.00 103 PRO A N 1
ATOM 746 C CA . PRO A 1 103 ? -16.511 7.646 7.028 1.00 83.00 103 PRO A CA 1
ATOM 747 C C . PRO A 1 103 ? -17.464 6.444 7.033 1.00 83.00 103 PRO A C 1
ATOM 749 O O . PRO A 1 103 ? -17.881 6.006 8.106 1.00 83.00 103 PRO A O 1
ATOM 752 N N . ALA A 1 104 ? -17.779 5.872 5.866 1.00 90.25 104 ALA A N 1
ATOM 753 C CA . ALA A 1 104 ? -18.671 4.718 5.782 1.00 90.25 104 ALA A CA 1
ATOM 754 C C . ALA A 1 104 ? -18.059 3.460 6.419 1.00 90.25 104 ALA A C 1
ATOM 756 O O . ALA A 1 104 ? -18.761 2.719 7.104 1.00 90.25 104 ALA A O 1
ATOM 757 N N . GLY A 1 105 ? -16.758 3.228 6.246 1.00 91.75 105 GLY A N 1
ATOM 758 C CA . GLY A 1 105 ? -16.050 2.097 6.836 1.00 91.75 105 GLY A CA 1
ATOM 759 C C . GLY A 1 105 ? -15.863 2.242 8.349 1.00 91.75 105 GLY A C 1
ATOM 760 O O . GLY A 1 105 ? -16.018 1.258 9.067 1.00 91.75 105 GLY A O 1
ATOM 761 N N . ILE A 1 106 ? -15.628 3.461 8.860 1.00 87.00 106 ILE A N 1
ATOM 762 C CA . ILE A 1 106 ? -15.632 3.730 10.310 1.00 87.00 106 ILE A CA 1
ATOM 763 C C . ILE A 1 106 ? -17.019 3.426 10.881 1.00 87.00 106 ILE A C 1
ATOM 765 O O . ILE A 1 106 ? -17.137 2.715 11.879 1.00 87.00 106 ILE A O 1
ATOM 769 N N . LEU A 1 107 ? -18.079 3.918 10.231 1.00 88.06 107 LEU A N 1
ATOM 770 C CA . LEU A 1 107 ? -19.452 3.652 10.650 1.00 88.06 107 LEU A CA 1
ATOM 771 C C . LEU A 1 107 ? -19.763 2.151 10.631 1.00 88.06 107 LEU A C 1
ATOM 773 O O . LEU A 1 107 ? -20.290 1.631 11.610 1.00 88.06 107 LEU A O 1
ATOM 777 N N . LEU A 1 108 ? -19.395 1.447 9.559 1.00 94.06 108 LEU A N 1
ATOM 778 C CA . LEU A 1 108 ? -19.535 -0.004 9.456 1.00 94.06 108 LEU A CA 1
ATOM 779 C C . LEU A 1 108 ? -18.809 -0.712 10.601 1.00 94.06 108 LEU A C 1
ATOM 781 O O . LEU A 1 108 ? -19.390 -1.584 11.241 1.00 94.06 108 LEU A O 1
ATOM 785 N N . ASN A 1 109 ? -17.566 -0.328 10.896 1.00 91.56 109 ASN A N 1
ATOM 786 C CA . ASN A 1 109 ? -16.808 -0.940 11.977 1.00 91.56 109 ASN A CA 1
ATOM 787 C C . ASN A 1 109 ? -17.501 -0.742 13.334 1.00 91.56 109 ASN A C 1
ATOM 789 O O . ASN A 1 109 ? -17.637 -1.710 14.084 1.00 91.56 109 ASN A O 1
ATOM 793 N N . LEU A 1 110 ? -17.999 0.465 13.620 1.00 86.12 110 LEU A N 1
ATOM 794 C CA . LEU A 1 110 ? -18.775 0.743 14.832 1.00 86.12 110 LEU A CA 1
ATOM 795 C C . LEU A 1 110 ? -20.071 -0.078 14.884 1.00 86.12 110 LEU A C 1
ATOM 797 O O . LEU A 1 110 ? -20.391 -0.640 15.930 1.00 86.12 110 LEU A O 1
ATOM 801 N N . VAL A 1 111 ? -20.797 -0.191 13.769 1.00 89.81 111 VAL A N 1
ATOM 802 C CA . VAL A 1 111 ? -22.022 -1.001 13.674 1.00 89.81 111 VAL A CA 1
ATOM 803 C C . VAL A 1 111 ? -21.726 -2.474 13.959 1.00 89.81 111 VAL A C 1
ATOM 805 O O . VAL A 1 111 ? -22.410 -3.070 14.786 1.00 89.81 111 VAL A O 1
ATOM 808 N N . LEU A 1 112 ? -20.691 -3.054 13.344 1.00 91.38 112 LEU A N 1
ATOM 809 C CA . LEU A 1 112 ? -20.296 -4.451 13.568 1.00 91.38 112 LEU A CA 1
ATOM 810 C C . LEU A 1 112 ? -19.870 -4.705 15.021 1.00 91.38 112 LEU A C 1
ATOM 812 O O . LEU A 1 112 ? -20.236 -5.730 15.603 1.00 91.38 112 LEU A O 1
ATOM 816 N N . LEU A 1 113 ? -19.167 -3.750 15.634 1.00 86.75 113 LEU A N 1
ATOM 817 C CA . LEU A 1 113 ? -18.738 -3.819 17.030 1.00 86.75 113 LEU A CA 1
ATOM 818 C C . LEU A 1 113 ? -19.934 -3.787 18.002 1.00 86.75 113 LEU A C 1
ATOM 820 O O . LEU A 1 113 ? -20.027 -4.613 18.923 1.00 86.75 113 LEU A O 1
ATOM 824 N N . LEU A 1 114 ? -20.876 -2.860 17.780 1.00 83.88 114 LEU A N 1
ATOM 825 C CA . LEU A 1 114 ? -22.098 -2.707 18.579 1.00 83.88 114 LEU A CA 1
ATOM 826 C C . LEU A 1 114 ? -23.047 -3.899 18.408 1.00 83.88 114 LEU A C 1
ATOM 828 O O . LEU A 1 114 ? -23.575 -4.408 19.396 1.00 83.88 114 LEU A O 1
ATOM 832 N N . ALA A 1 115 ? -23.197 -4.395 17.177 1.00 88.00 115 ALA A N 1
ATOM 833 C CA . ALA A 1 115 ? -23.969 -5.594 16.849 1.00 88.00 115 ALA A CA 1
ATOM 834 C C . ALA A 1 115 ? -23.301 -6.898 17.323 1.00 88.00 115 ALA A C 1
ATOM 836 O O . ALA A 1 115 ? -23.889 -7.970 17.209 1.00 88.00 115 ALA A O 1
ATOM 837 N N . LYS A 1 116 ? -22.089 -6.814 17.889 1.00 86.06 116 LYS A N 1
ATOM 838 C CA . LYS A 1 116 ? -21.291 -7.944 18.384 1.00 86.06 116 LYS A CA 1
ATOM 839 C C . LYS A 1 116 ? -20.875 -8.949 17.305 1.00 86.06 116 LYS A C 1
ATOM 841 O O . LYS A 1 116 ? -20.571 -10.088 17.643 1.00 86.06 116 LYS A O 1
ATOM 846 N N . VAL A 1 117 ? -20.822 -8.519 16.048 1.00 89.69 117 VAL A N 1
ATOM 847 C CA . VAL A 1 117 ? -20.324 -9.336 14.934 1.00 89.69 117 VAL A CA 1
ATOM 848 C C . VAL A 1 117 ? -18.800 -9.423 14.978 1.00 89.69 117 VAL A C 1
ATOM 850 O O . VAL A 1 117 ? -18.249 -10.487 14.719 1.00 89.69 117 VAL A O 1
ATOM 853 N N . THR A 1 118 ? -18.131 -8.329 15.359 1.00 91.75 118 THR A N 1
ATOM 854 C CA . THR A 1 118 ? -16.673 -8.275 15.520 1.00 91.75 118 THR A CA 1
ATOM 855 C C . THR A 1 118 ? -16.263 -7.706 16.885 1.00 91.75 118 THR A C 1
ATOM 857 O O . THR A 1 118 ? -17.056 -7.058 17.579 1.00 91.75 118 THR A O 1
ATOM 860 N N . LYS A 1 119 ? -15.021 -7.976 17.295 1.00 89.50 119 LYS A N 1
ATOM 861 C CA . LYS A 1 119 ? -14.321 -7.434 18.468 1.00 89.50 119 LYS A CA 1
ATOM 862 C C . LYS A 1 119 ? -13.254 -6.406 18.077 1.00 89.50 119 LYS A C 1
ATOM 864 O O . LYS A 1 119 ? -12.838 -5.628 18.933 1.00 89.50 119 LYS A O 1
ATOM 869 N N . THR A 1 120 ? -12.812 -6.391 16.819 1.00 90.06 120 THR A N 1
ATOM 870 C CA . THR A 1 120 ? -11.806 -5.448 16.317 1.00 90.06 120 THR A CA 1
ATOM 871 C C . THR A 1 120 ? -12.385 -4.058 16.081 1.00 90.06 120 THR A C 1
ATOM 873 O O . THR A 1 120 ? -13.359 -3.890 15.342 1.00 90.06 120 THR A O 1
ATOM 876 N N . ILE A 1 121 ? -11.721 -3.047 16.637 1.00 88.38 121 ILE A N 1
ATOM 877 C CA . ILE A 1 121 ? -11.843 -1.655 16.210 1.00 88.38 121 ILE A CA 1
ATOM 878 C C . ILE A 1 121 ? -10.621 -1.287 15.371 1.00 88.38 121 ILE A C 1
ATOM 880 O O . ILE A 1 121 ? -9.498 -1.275 15.868 1.00 88.38 121 ILE A O 1
ATOM 884 N N . ASN A 1 122 ? -10.827 -1.029 14.083 1.00 88.12 122 ASN A N 1
ATOM 885 C CA . ASN A 1 122 ? -9.760 -0.609 13.191 1.00 88.12 122 ASN A CA 1
ATOM 886 C C . ASN A 1 122 ? -9.439 0.863 13.453 1.00 88.12 122 ASN A C 1
ATOM 888 O O . ASN A 1 122 ? -10.198 1.755 13.074 1.00 88.12 122 ASN A O 1
ATOM 892 N N . ILE A 1 123 ? -8.322 1.097 14.134 1.00 77.25 123 ILE A N 1
ATOM 893 C CA . ILE A 1 123 ? -7.850 2.444 14.474 1.00 77.25 123 ILE A CA 1
ATOM 894 C C . ILE A 1 123 ? -6.880 2.989 13.435 1.00 77.25 123 ILE A C 1
ATOM 896 O O . ILE A 1 123 ? -6.541 4.171 13.456 1.00 77.25 123 ILE A O 1
ATOM 900 N N . ASP A 1 124 ? -6.443 2.120 12.529 1.00 79.19 124 ASP A N 1
ATOM 901 C CA . ASP A 1 124 ? -5.530 2.466 11.473 1.00 79.19 124 ASP A CA 1
ATOM 902 C C . ASP A 1 124 ? -6.295 2.928 10.230 1.00 79.19 124 ASP A C 1
ATOM 904 O O . ASP A 1 124 ? -6.791 2.147 9.411 1.00 79.19 124 ASP A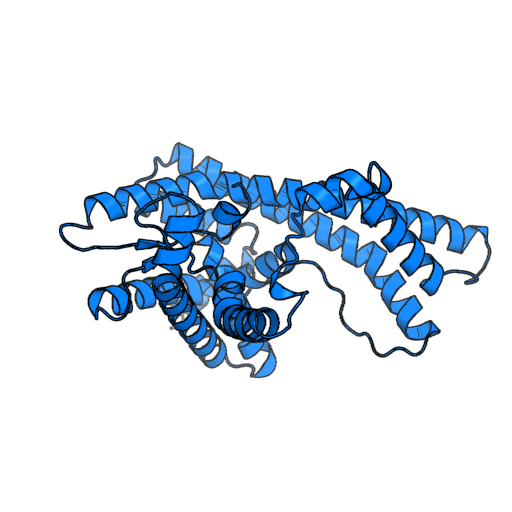 O 1
ATOM 908 N N . ILE A 1 125 ? -6.384 4.249 10.108 1.00 77.44 125 ILE A N 1
ATOM 909 C CA . ILE A 1 125 ? -7.041 4.916 8.987 1.00 77.44 125 ILE A CA 1
ATOM 910 C C . ILE A 1 125 ? -6.264 4.713 7.683 1.00 77.44 125 ILE A C 1
ATOM 912 O O . ILE A 1 125 ? -6.868 4.762 6.612 1.00 77.44 125 ILE A O 1
ATOM 916 N N . TRP A 1 126 ? -4.960 4.423 7.746 1.00 77.44 126 TRP A N 1
ATOM 917 C CA . TRP A 1 126 ? -4.181 4.105 6.553 1.00 77.44 126 TRP A CA 1
ATOM 918 C C . TRP A 1 126 ? -4.776 2.909 5.819 1.00 77.44 126 TRP A C 1
ATOM 920 O O . TRP A 1 126 ? -5.032 2.998 4.622 1.00 77.44 126 TRP A O 1
ATOM 930 N N . ASN A 1 127 ? -5.129 1.845 6.542 1.00 85.81 127 ASN A N 1
ATOM 931 C CA . ASN A 1 127 ? -5.671 0.610 5.968 1.00 85.81 127 ASN A CA 1
ATOM 932 C C . ASN A 1 127 ? -6.913 0.789 5.090 1.00 85.81 127 ASN A C 1
ATOM 934 O O . ASN A 1 127 ? -7.236 -0.089 4.289 1.00 85.81 127 ASN A O 1
ATOM 938 N N . PHE A 1 128 ? -7.614 1.914 5.197 1.00 88.19 128 PHE A N 1
ATOM 939 C CA . PHE A 1 128 ? -8.791 2.177 4.381 1.00 88.19 128 PHE A CA 1
ATOM 940 C C . PHE A 1 128 ? -8.465 2.324 2.894 1.00 88.19 128 PHE A C 1
ATOM 942 O O . PHE A 1 128 ? -9.364 2.146 2.071 1.00 88.19 128 PHE A O 1
ATOM 949 N N . TRP A 1 129 ? -7.199 2.564 2.532 1.00 88.38 129 TRP A N 1
ATOM 950 C CA . TRP A 1 129 ? -6.773 2.563 1.134 1.00 88.38 129 TRP A CA 1
ATOM 951 C C . TRP A 1 129 ? -7.044 1.225 0.453 1.00 88.38 129 TRP A C 1
ATOM 953 O O . TRP A 1 129 ? -7.446 1.227 -0.702 1.00 88.38 129 TRP A O 1
ATOM 963 N N . HIS A 1 130 ? -6.913 0.096 1.161 1.00 92.62 130 HIS A N 1
ATOM 964 C CA . HIS A 1 130 ? -7.202 -1.231 0.605 1.00 92.62 130 HIS A CA 1
ATOM 965 C C . HIS A 1 130 ? -8.662 -1.342 0.166 1.00 92.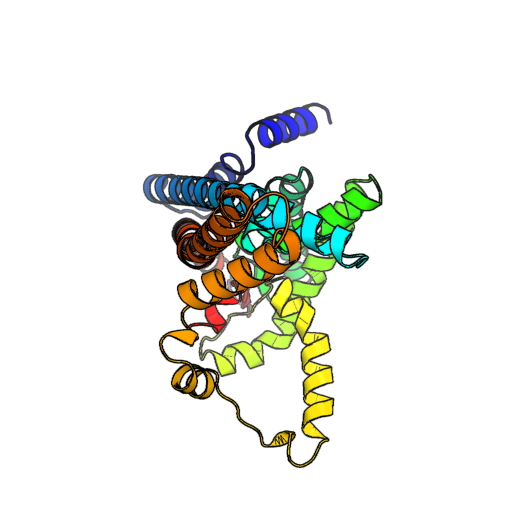62 130 HIS A C 1
ATOM 967 O O . HIS A 1 130 ? -8.971 -1.808 -0.931 1.00 92.62 130 HIS A O 1
ATOM 973 N N . PHE A 1 131 ? -9.568 -0.874 1.026 1.00 94.06 131 PHE A N 1
ATOM 974 C CA . PHE A 1 131 ? -11.007 -0.897 0.777 1.00 94.06 131 PHE A CA 1
ATOM 975 C C . PHE A 1 131 ? -11.382 0.090 -0.325 1.00 94.06 131 PHE A C 1
ATOM 977 O O . PHE A 1 131 ? -12.144 -0.252 -1.229 1.00 94.06 131 PHE A O 1
ATOM 984 N N . ALA A 1 132 ? -10.798 1.290 -0.286 1.00 92.38 132 ALA A N 1
ATOM 985 C CA . ALA A 1 132 ? -10.987 2.306 -1.309 1.00 92.38 132 ALA A CA 1
ATOM 986 C C . ALA A 1 132 ? -10.471 1.835 -2.672 1.00 92.38 132 ALA A C 1
ATOM 988 O O . ALA A 1 132 ? -11.152 2.046 -3.666 1.00 92.38 132 ALA A O 1
ATOM 989 N N . PHE A 1 133 ? -9.331 1.143 -2.724 1.00 92.38 133 PHE A N 1
ATOM 990 C CA . PHE A 1 133 ? -8.756 0.604 -3.953 1.00 92.38 133 PHE A CA 1
ATOM 991 C C . PHE A 1 133 ? -9.667 -0.454 -4.577 1.00 92.38 133 PHE A C 1
ATOM 993 O O . PHE A 1 133 ? -10.053 -0.326 -5.737 1.00 92.38 133 PHE A O 1
ATOM 1000 N N . ALA A 1 134 ? -10.086 -1.456 -3.796 1.00 93.50 134 ALA A N 1
ATOM 1001 C CA . ALA A 1 134 ? -10.999 -2.494 -4.273 1.00 93.50 134 ALA A CA 1
ATOM 1002 C C . ALA A 1 134 ? -12.334 -1.902 -4.756 1.00 93.50 134 ALA A C 1
ATOM 1004 O O . ALA A 1 134 ? -12.855 -2.282 -5.805 1.00 93.50 134 ALA A O 1
ATOM 1005 N N . GLY A 1 135 ? -12.874 -0.930 -4.018 1.00 93.94 135 GLY A N 1
ATOM 1006 C CA . GLY A 1 135 ? -14.061 -0.194 -4.433 1.00 93.94 135 GLY A CA 1
ATOM 1007 C C . GLY A 1 135 ? -13.855 0.618 -5.710 1.00 93.94 135 GLY A C 1
ATOM 1008 O O . GLY A 1 135 ? -14.704 0.583 -6.599 1.00 93.94 135 GLY A O 1
ATOM 1009 N N . ALA A 1 136 ? -12.724 1.314 -5.831 1.00 91.62 136 ALA A N 1
ATOM 1010 C CA . ALA A 1 136 ? -12.397 2.134 -6.990 1.00 91.62 136 ALA A CA 1
ATOM 1011 C C . ALA A 1 136 ? -12.243 1.274 -8.248 1.00 91.62 136 ALA A C 1
ATOM 1013 O O . ALA A 1 136 ? -12.695 1.680 -9.313 1.00 91.62 136 ALA A O 1
ATOM 1014 N N . MET A 1 137 ? -11.702 0.057 -8.129 1.00 91.81 137 MET A N 1
ATOM 1015 C CA . MET A 1 137 ? -11.669 -0.907 -9.232 1.00 91.81 137 MET A CA 1
ATOM 1016 C C . MET A 1 137 ? -13.078 -1.306 -9.687 1.00 91.81 137 MET A C 1
ATOM 1018 O O . MET A 1 137 ? -13.370 -1.289 -10.881 1.00 91.81 137 MET A O 1
ATOM 1022 N N . VAL A 1 138 ? -13.981 -1.624 -8.751 1.00 94.88 138 VAL A N 1
ATOM 1023 C CA . VAL A 1 138 ? -15.375 -1.964 -9.086 1.00 94.88 138 VAL A CA 1
ATOM 1024 C C . VAL A 1 138 ? -16.092 -0.772 -9.717 1.00 94.88 138 VAL A C 1
ATOM 1026 O O . VAL A 1 138 ? -16.797 -0.939 -10.713 1.00 94.88 138 VAL A O 1
ATOM 1029 N N . GLN A 1 139 ? -15.887 0.439 -9.199 1.00 92.31 139 GLN A N 1
ATOM 1030 C CA . GLN A 1 139 ? -16.412 1.659 -9.809 1.00 92.31 139 GLN A CA 1
ATOM 1031 C C . GLN A 1 139 ? -15.850 1.867 -11.220 1.00 92.31 139 GLN A C 1
ATOM 1033 O O . GLN A 1 139 ? -16.618 2.193 -12.118 1.00 92.31 139 GLN A O 1
ATOM 1038 N N . ALA A 1 140 ? -14.550 1.661 -11.436 1.00 89.62 140 ALA A N 1
ATOM 1039 C CA . ALA A 1 140 ? -13.913 1.848 -12.738 1.00 89.62 140 ALA A CA 1
ATOM 1040 C C . ALA A 1 140 ? -14.477 0.896 -13.803 1.00 89.62 140 ALA A C 1
ATOM 1042 O O . ALA A 1 140 ? -14.670 1.300 -14.945 1.00 89.62 140 ALA A O 1
ATOM 1043 N N . VAL A 1 141 ? -14.793 -0.346 -13.425 1.00 94.12 141 VAL A N 1
ATOM 1044 C CA . VAL A 1 141 ? -15.377 -1.341 -14.339 1.00 94.12 141 VAL A CA 1
ATOM 1045 C C . VAL A 1 141 ? -16.875 -1.111 -14.562 1.00 94.12 141 VAL A C 1
ATOM 1047 O O . VAL A 1 141 ? -17.368 -1.286 -15.671 1.00 94.12 141 VAL A O 1
ATOM 1050 N N . THR A 1 142 ? -17.621 -0.738 -13.519 1.00 94.56 142 THR A N 1
ATOM 1051 C CA . THR A 1 142 ? -19.094 -0.638 -13.585 1.00 94.56 142 THR A CA 1
ATOM 1052 C C . THR A 1 142 ? -19.617 0.758 -13.923 1.00 94.56 142 THR A C 1
ATOM 1054 O O . THR A 1 142 ? -20.790 0.903 -14.259 1.00 94.56 142 THR A O 1
ATOM 1057 N N . GLY A 1 143 ? -18.792 1.795 -13.771 1.00 90.81 143 GLY A N 1
ATOM 1058 C CA . GLY A 1 143 ? -19.195 3.200 -13.845 1.00 90.81 143 GLY A CA 1
ATOM 1059 C C . GLY A 1 143 ? -20.057 3.682 -12.669 1.00 90.81 143 GLY A C 1
ATOM 1060 O O . GLY A 1 143 ? -20.510 4.824 -12.686 1.00 90.81 143 GLY A O 1
ATOM 1061 N N . ASN A 1 144 ? -20.310 2.851 -11.647 1.00 89.56 144 ASN A N 1
ATOM 1062 C CA . ASN A 1 144 ? -21.237 3.172 -10.558 1.00 89.56 144 ASN A CA 1
ATOM 1063 C C . ASN A 1 144 ? -20.528 3.275 -9.199 1.00 89.56 144 ASN A C 1
ATOM 1065 O O . ASN A 1 144 ? -20.047 2.285 -8.643 1.00 89.56 144 ASN A O 1
ATOM 1069 N N . ILE A 1 145 ? -20.539 4.481 -8.624 1.00 88.12 145 ILE A N 1
ATOM 1070 C CA . ILE A 1 145 ? -19.917 4.780 -7.326 1.00 88.12 145 ILE A CA 1
ATOM 1071 C C . ILE A 1 145 ? -20.524 3.976 -6.166 1.00 88.12 145 ILE A C 1
ATOM 1073 O O . ILE A 1 145 ? -19.813 3.601 -5.237 1.00 88.12 145 ILE A O 1
ATOM 1077 N N . TRP A 1 146 ? -21.819 3.646 -6.220 1.00 92.44 146 TRP A N 1
ATOM 1078 C CA . TRP A 1 146 ? -22.485 2.878 -5.165 1.00 92.44 146 TRP A CA 1
ATOM 1079 C C . TRP A 1 146 ? -22.062 1.415 -5.164 1.00 92.44 146 TRP A C 1
ATOM 1081 O O . TRP A 1 146 ? -21.900 0.836 -4.093 1.00 92.44 146 TRP A O 1
ATOM 1091 N N . TYR A 1 147 ? -21.835 0.823 -6.340 1.00 94.00 147 TYR A N 1
ATOM 1092 C CA . TYR A 1 147 ? -21.276 -0.526 -6.425 1.00 94.00 147 TYR A CA 1
ATOM 1093 C C . TYR A 1 147 ? -19.846 -0.563 -5.893 1.00 94.00 147 TYR A C 1
ATOM 1095 O O . TYR A 1 147 ? -19.527 -1.470 -5.128 1.00 94.00 147 TYR A O 1
ATOM 1103 N N . GLY A 1 148 ? -19.041 0.464 -6.191 1.00 94.38 148 GLY A N 1
ATOM 1104 C CA . GLY A 1 148 ? -17.724 0.636 -5.578 1.00 94.38 148 GLY A CA 1
ATOM 1105 C C . GLY A 1 148 ? -17.783 0.772 -4.053 1.00 94.38 148 GLY A C 1
ATOM 1106 O O . GLY A 1 148 ? -17.010 0.138 -3.337 1.00 94.38 148 GLY A O 1
ATOM 1107 N N . LEU A 1 149 ? -18.728 1.555 -3.523 1.00 94.69 149 LEU A N 1
ATOM 1108 C CA . LEU A 1 149 ? -18.880 1.728 -2.076 1.00 94.69 149 LEU A CA 1
ATOM 1109 C C . LEU A 1 149 ? -19.309 0.424 -1.396 1.00 94.69 149 LEU A C 1
ATOM 1111 O O . LEU A 1 149 ? -18.739 0.047 -0.376 1.00 94.69 149 LEU A O 1
ATOM 1115 N N . ILE A 1 150 ? -20.289 -0.284 -1.963 1.00 96.12 150 ILE A N 1
ATOM 1116 C CA . ILE A 1 150 ? -20.758 -1.568 -1.430 1.00 96.12 150 ILE A CA 1
ATOM 1117 C C . ILE A 1 150 ? -19.618 -2.588 -1.426 1.00 96.12 150 ILE A C 1
ATOM 1119 O O . ILE A 1 150 ? -19.410 -3.247 -0.410 1.00 96.12 150 ILE A O 1
ATOM 1123 N N . SER A 1 151 ? -18.846 -2.702 -2.511 1.00 96.38 151 SER A N 1
ATOM 1124 C CA . SER A 1 151 ? -17.721 -3.639 -2.559 1.00 96.38 151 SER A CA 1
ATOM 1125 C C . SER A 1 151 ? -16.613 -3.269 -1.572 1.00 96.38 151 SER A C 1
ATOM 1127 O O . SER A 1 151 ? -16.075 -4.158 -0.917 1.00 96.38 151 SER A O 1
ATOM 1129 N N . ALA A 1 152 ? -16.314 -1.977 -1.398 1.00 95.88 152 ALA A N 1
ATOM 1130 C CA . ALA A 1 152 ? -15.362 -1.507 -0.393 1.00 95.88 152 ALA A CA 1
ATOM 1131 C C . ALA A 1 152 ? -15.805 -1.869 1.034 1.00 95.88 152 ALA A C 1
ATOM 1133 O O . ALA A 1 152 ? -15.008 -2.369 1.826 1.00 95.88 152 ALA A O 1
ATOM 1134 N N . LEU A 1 153 ? -17.084 -1.658 1.360 1.00 96.31 153 LEU A N 1
ATOM 1135 C CA . LEU A 1 153 ? -17.646 -1.980 2.673 1.00 96.31 153 LEU A CA 1
ATOM 1136 C C . LEU A 1 153 ? -17.720 -3.487 2.926 1.00 96.31 153 LEU A C 1
ATOM 1138 O O . LEU A 1 153 ? -17.418 -3.936 4.029 1.00 96.31 153 LEU A O 1
ATOM 1142 N N . LEU A 1 154 ? -18.072 -4.279 1.912 1.00 96.38 154 LEU A N 1
ATOM 1143 C CA . LEU A 1 154 ? -18.016 -5.737 2.001 1.00 96.38 154 LEU A CA 1
ATOM 1144 C C . LEU A 1 154 ? -16.587 -6.210 2.262 1.00 96.38 154 LEU A C 1
ATOM 1146 O O . LEU A 1 154 ? -16.373 -7.043 3.141 1.00 96.38 154 LEU A O 1
ATOM 1150 N N . PHE A 1 155 ? -15.610 -5.644 1.552 1.00 96.00 155 PHE A N 1
ATOM 1151 C CA . PHE A 1 155 ? -14.212 -5.983 1.770 1.00 96.00 155 PHE A CA 1
ATOM 1152 C C . PHE A 1 155 ? -13.759 -5.609 3.188 1.00 96.00 155 PHE A C 1
ATOM 1154 O O . PHE A 1 155 ? -13.196 -6.449 3.884 1.00 96.00 155 PHE A O 1
ATOM 1161 N N . ALA A 1 156 ? -14.109 -4.413 3.671 1.00 95.31 156 ALA A N 1
ATOM 1162 C CA . ALA A 1 156 ? -13.833 -3.992 5.043 1.00 95.31 156 ALA A CA 1
ATOM 1163 C C . ALA A 1 156 ? -14.464 -4.925 6.093 1.00 95.31 156 ALA A C 1
ATOM 1165 O O . ALA A 1 156 ? -13.800 -5.301 7.060 1.00 95.31 156 ALA A O 1
ATOM 1166 N N . ALA A 1 157 ? -15.721 -5.345 5.902 1.00 95.31 157 ALA A N 1
ATOM 1167 C CA . ALA A 1 157 ? -16.396 -6.286 6.799 1.00 95.31 157 ALA A CA 1
ATOM 1168 C C . ALA A 1 157 ? -15.678 -7.643 6.852 1.00 95.31 157 ALA A C 1
ATOM 1170 O O . ALA A 1 157 ? -15.455 -8.182 7.938 1.00 95.31 157 ALA A O 1
ATOM 1171 N N . ILE A 1 158 ? -15.283 -8.175 5.690 1.00 94.88 158 ILE A N 1
ATOM 1172 C CA . ILE A 1 158 ? -14.537 -9.434 5.591 1.00 94.88 158 ILE A CA 1
ATOM 1173 C C . ILE A 1 158 ? -13.177 -9.299 6.282 1.00 94.88 158 ILE A C 1
ATOM 1175 O O . ILE A 1 158 ? -12.814 -10.161 7.081 1.00 94.88 158 ILE A O 1
ATOM 1179 N N . SER A 1 159 ? -12.442 -8.211 6.041 1.00 95.19 159 SER A N 1
ATOM 1180 C CA . SER A 1 159 ? -11.146 -7.971 6.680 1.00 95.19 159 SER A CA 1
ATOM 1181 C C . SER A 1 159 ? -11.253 -7.862 8.201 1.00 95.19 159 SER A C 1
ATOM 1183 O O . SER A 1 159 ? -10.423 -8.436 8.899 1.00 95.19 159 SER A O 1
ATOM 1185 N N . LEU A 1 160 ? -12.288 -7.202 8.731 1.00 94.44 160 LEU A N 1
ATOM 1186 C CA . LEU A 1 160 ? -12.538 -7.133 10.177 1.00 94.44 160 LEU A CA 1
ATOM 1187 C C . LEU A 1 160 ? -12.849 -8.511 10.780 1.00 94.44 160 LEU A C 1
ATOM 1189 O O . LEU A 1 160 ? -12.356 -8.833 11.859 1.00 94.44 160 LEU A O 1
ATOM 1193 N N . PHE A 1 161 ? -13.632 -9.337 10.083 1.00 94.69 161 PHE A N 1
ATOM 1194 C CA . PHE A 1 161 ? -13.929 -10.700 10.526 1.00 94.69 161 PHE A CA 1
ATOM 1195 C C . PHE A 1 161 ? -12.675 -11.588 10.538 1.00 94.69 161 PHE A C 1
ATOM 1197 O O . PHE A 1 161 ? -12.419 -12.309 11.502 1.00 94.69 161 PHE A O 1
ATOM 1204 N N . LEU A 1 162 ? -11.860 -11.516 9.482 1.00 94.25 162 LEU A N 1
ATOM 1205 C CA . LEU A 1 162 ? -10.607 -12.269 9.389 1.00 94.25 162 LEU A CA 1
ATOM 1206 C C . LEU A 1 162 ? -9.573 -11.785 10.419 1.00 94.25 162 LEU A C 1
ATOM 1208 O O . LEU A 1 162 ? -8.840 -12.603 10.977 1.00 94.25 162 LEU A O 1
ATOM 1212 N N . ALA A 1 163 ? -9.549 -10.488 10.730 1.00 93.31 163 ALA A N 1
ATOM 1213 C CA . ALA A 1 163 ? -8.715 -9.938 11.797 1.00 93.31 163 ALA A CA 1
ATOM 1214 C C . ALA A 1 163 ? -9.053 -10.552 13.159 1.00 93.31 163 ALA A C 1
ATOM 1216 O O . ALA A 1 163 ? -8.151 -10.982 13.870 1.00 93.31 163 ALA A O 1
ATOM 1217 N N . ASP A 1 164 ? -10.339 -10.647 13.504 1.00 92.50 164 ASP A N 1
ATOM 1218 C CA . ASP A 1 164 ? -10.780 -11.309 14.736 1.00 92.50 164 ASP A CA 1
ATOM 1219 C C . ASP A 1 164 ? -10.417 -12.794 14.761 1.00 92.50 164 ASP A C 1
ATOM 1221 O O . ASP A 1 164 ? -9.962 -13.303 15.784 1.00 92.50 164 ASP A O 1
ATOM 1225 N N . TRP A 1 165 ? -10.610 -13.494 13.640 1.00 93.31 165 TRP A N 1
ATOM 1226 C CA . TRP A 1 165 ? -10.317 -14.922 13.549 1.00 93.31 165 TRP A CA 1
ATOM 1227 C C . TRP A 1 165 ? -8.829 -15.225 13.757 1.00 93.31 165 TRP A C 1
ATOM 1229 O O . TRP A 1 165 ? -8.476 -16.175 14.456 1.00 93.31 165 TRP A O 1
ATOM 1239 N N . THR A 1 166 ? -7.958 -14.400 13.179 1.00 93.12 166 THR A N 1
ATOM 1240 C CA . THR A 1 166 ? -6.501 -14.546 13.283 1.00 93.12 166 THR A CA 1
ATOM 1241 C C . THR A 1 166 ? -5.899 -13.922 14.538 1.00 93.12 166 THR A C 1
ATOM 1243 O O . THR A 1 166 ? -4.739 -14.202 14.844 1.00 93.12 166 THR A O 1
ATOM 1246 N N . ALA A 1 167 ? -6.660 -13.124 15.296 1.00 91.50 167 ALA A N 1
ATOM 1247 C CA . ALA A 1 167 ? -6.152 -12.382 16.447 1.00 91.50 167 ALA A CA 1
ATOM 1248 C C . ALA A 1 167 ? -5.384 -13.262 17.457 1.00 91.50 167 ALA A C 1
ATOM 1250 O O . ALA A 1 167 ? -4.277 -12.870 17.817 1.00 91.50 167 ALA A O 1
ATOM 1251 N N . PRO A 1 168 ? -5.848 -14.464 17.868 1.00 91.38 168 PRO A N 1
ATOM 1252 C CA . PRO A 1 168 ? -5.092 -15.298 18.808 1.00 91.38 168 PRO A CA 1
ATOM 1253 C C . PRO A 1 168 ? -3.712 -15.712 18.280 1.00 91.38 168 PRO A C 1
ATOM 1255 O O . PRO A 1 168 ? -2.731 -15.664 19.017 1.00 91.38 168 PRO A O 1
ATOM 1258 N N . ALA A 1 169 ? -3.628 -16.072 16.995 1.00 89.25 169 ALA A N 1
ATOM 1259 C CA . ALA A 1 169 ? -2.376 -16.482 16.366 1.00 89.25 169 ALA A CA 1
ATOM 1260 C C . ALA A 1 169 ? -1.403 -15.302 16.232 1.00 89.25 169 ALA A C 1
ATOM 1262 O O . ALA A 1 169 ? -0.223 -15.435 16.542 1.00 89.25 169 ALA A O 1
ATOM 1263 N N . ILE A 1 170 ? -1.905 -14.128 15.836 1.00 88.56 170 ILE A N 1
ATOM 1264 C CA . ILE A 1 170 ? -1.097 -12.906 15.750 1.00 88.56 170 ILE A CA 1
ATOM 1265 C C . ILE A 1 170 ? -0.593 -12.474 17.130 1.00 88.56 170 ILE A C 1
ATOM 1267 O O . ILE A 1 170 ? 0.570 -12.111 17.272 1.00 88.56 170 ILE A O 1
ATOM 1271 N N . GLN A 1 171 ? -1.434 -12.534 18.162 1.00 87.12 171 GLN A N 1
ATOM 1272 C CA . GLN A 1 171 ? -1.027 -12.183 19.524 1.00 87.12 171 GLN A CA 1
ATOM 1273 C C . GLN A 1 171 ? 0.015 -13.163 20.076 1.00 87.12 171 GLN A C 1
ATOM 1275 O O . GLN A 1 171 ? 0.922 -12.736 20.785 1.00 87.12 171 GLN A O 1
ATOM 1280 N N . GLN A 1 172 ? -0.074 -14.452 19.728 1.00 87.25 172 GLN A N 1
ATOM 1281 C CA . GLN A 1 172 ? 0.946 -15.442 20.074 1.00 87.25 172 GLN A CA 1
ATOM 1282 C C . GLN A 1 172 ? 2.270 -15.177 19.347 1.00 87.25 172 GLN A C 1
ATOM 1284 O O . GLN A 1 172 ? 3.322 -15.263 19.973 1.00 87.25 172 GLN A O 1
ATOM 1289 N N . LEU A 1 173 ? 2.214 -14.837 18.056 1.00 84.19 173 LEU A N 1
ATOM 1290 C CA . LEU A 1 173 ? 3.392 -14.540 17.240 1.00 84.19 173 LEU A CA 1
ATOM 1291 C C . LEU A 1 173 ? 4.121 -13.279 17.723 1.00 84.19 173 LEU A C 1
ATOM 1293 O O . LEU A 1 173 ? 5.336 -13.284 17.874 1.00 84.19 173 LEU A O 1
ATOM 1297 N N . LEU A 1 174 ? 3.373 -12.203 17.981 1.00 80.50 174 LEU A N 1
ATOM 1298 C CA . LEU A 1 174 ? 3.942 -10.898 18.329 1.00 80.50 174 LEU A CA 1
ATOM 1299 C C . LEU A 1 174 ? 4.153 -10.708 19.835 1.00 80.50 174 LEU A C 1
ATOM 1301 O O . LEU A 1 174 ? 4.830 -9.771 20.245 1.00 80.50 174 LEU A O 1
ATOM 1305 N N . GLY A 1 175 ? 3.535 -11.542 20.675 1.00 77.19 175 GLY A N 1
ATOM 1306 C CA . GLY A 1 175 ? 3.560 -11.386 22.132 1.00 77.19 175 GLY A CA 1
ATOM 1307 C C . GLY A 1 175 ? 2.816 -10.145 22.645 1.00 77.19 175 GLY A C 1
ATOM 1308 O O . GLY A 1 175 ? 2.993 -9.755 23.799 1.00 77.19 175 GLY A O 1
ATOM 1309 N N . ILE A 1 176 ? 1.989 -9.504 21.811 1.00 77.75 176 ILE A N 1
ATOM 1310 C CA . ILE A 1 176 ? 1.241 -8.289 22.158 1.00 77.75 176 ILE A CA 1
ATOM 1311 C C . ILE A 1 176 ? -0.229 -8.670 22.362 1.00 77.75 176 ILE A C 1
ATOM 1313 O O . ILE A 1 176 ? -0.903 -8.982 21.385 1.00 77.75 176 ILE A O 1
ATOM 1317 N N . PRO A 1 177 ? -0.773 -8.643 23.590 1.00 77.69 177 PRO A N 1
ATOM 1318 C CA . PRO A 1 177 ? -2.177 -8.963 23.817 1.00 77.69 177 PRO A CA 1
ATOM 1319 C C . PRO A 1 177 ? -3.103 -7.840 23.330 1.00 77.69 177 PRO A C 1
ATOM 1321 O O . PRO A 1 177 ? -2.786 -6.653 23.433 1.00 77.69 177 PRO A O 1
ATOM 1324 N N . GLY A 1 178 ? -4.292 -8.214 22.855 1.00 79.06 178 GLY A N 1
ATOM 1325 C CA . GLY A 1 178 ? -5.360 -7.270 22.518 1.00 79.06 178 GLY A CA 1
ATOM 1326 C C . GLY A 1 178 ? -5.217 -6.563 21.164 1.00 79.06 178 GLY A C 1
ATOM 1327 O O . GLY A 1 178 ? -5.845 -5.522 20.965 1.00 79.06 178 GLY A O 1
ATOM 1328 N N . ILE A 1 179 ? -4.418 -7.102 20.240 1.00 84.62 179 ILE A N 1
ATOM 1329 C CA . ILE A 1 179 ? -4.284 -6.588 18.866 1.00 84.62 179 ILE A CA 1
ATOM 1330 C C . ILE A 1 179 ? -4.868 -7.547 17.826 1.00 84.62 179 ILE A C 1
ATOM 1332 O O . ILE A 1 179 ? -5.008 -8.751 18.063 1.00 84.62 179 ILE A O 1
ATOM 1336 N N . SER A 1 180 ? -5.181 -6.996 16.660 1.00 91.12 180 SER A N 1
ATOM 1337 C CA . SER A 1 180 ? -5.590 -7.720 15.458 1.00 91.12 180 SER A CA 1
ATOM 1338 C C . SER A 1 180 ? -5.142 -6.957 14.206 1.00 91.12 180 SER A C 1
ATOM 1340 O O . SER A 1 180 ? -4.757 -5.789 14.290 1.00 91.12 180 SER A O 1
ATOM 1342 N N . LEU A 1 181 ? -5.174 -7.607 13.038 1.00 91.44 181 LEU A N 1
ATOM 1343 C CA . LEU A 1 181 ? -4.691 -7.026 11.778 1.00 91.44 181 LEU A CA 1
ATOM 1344 C C . LEU A 1 181 ? -5.813 -6.981 10.725 1.00 91.44 181 LEU A C 1
ATOM 1346 O O . LEU A 1 181 ? -5.901 -7.878 9.888 1.00 91.44 181 LEU A O 1
ATOM 1350 N N . PRO A 1 182 ? -6.673 -5.944 10.718 1.00 91.31 182 PRO A N 1
ATOM 1351 C CA . PRO A 1 182 ? -7.704 -5.738 9.694 1.00 91.31 182 PRO A CA 1
ATOM 1352 C C . PRO A 1 182 ? -7.153 -5.170 8.378 1.00 91.31 182 PRO A C 1
ATOM 1354 O O . PRO A 1 182 ? -7.897 -4.585 7.591 1.00 91.31 182 PRO A O 1
ATOM 1357 N N . HIS A 1 183 ? -5.854 -5.329 8.130 1.00 90.44 183 HIS A N 1
ATOM 1358 C CA . HIS A 1 183 ? -5.172 -4.837 6.943 1.00 90.44 183 HIS A CA 1
ATOM 1359 C C . HIS A 1 183 ? -5.604 -5.646 5.708 1.00 90.44 183 HIS A C 1
ATOM 1361 O O . HIS A 1 183 ? -5.473 -6.869 5.673 1.00 90.44 183 HIS A O 1
ATOM 1367 N N . GLY A 1 184 ? -6.123 -4.964 4.682 1.00 86.94 184 GLY A N 1
ATOM 1368 C CA . GLY A 1 184 ? -6.844 -5.588 3.568 1.00 86.94 184 GLY A CA 1
ATOM 1369 C C . GLY A 1 184 ? -6.062 -6.686 2.848 1.00 86.94 184 GLY A C 1
ATOM 1370 O O . GLY A 1 184 ? -6.597 -7.776 2.665 1.00 86.94 184 GLY A O 1
ATOM 1371 N N . LEU A 1 185 ? -4.790 -6.447 2.507 1.00 85.75 185 LEU A N 1
ATOM 1372 C CA . LEU A 1 185 ? -3.964 -7.464 1.841 1.00 85.75 185 LEU A CA 1
ATOM 1373 C C . LEU A 1 185 ? -3.712 -8.677 2.747 1.00 85.75 185 LEU A C 1
ATOM 1375 O O . LEU A 1 185 ? -4.156 -9.772 2.414 1.00 85.75 185 LEU A O 1
ATOM 1379 N N . SER A 1 186 ? -3.072 -8.508 3.906 1.00 86.88 186 SER A N 1
ATOM 1380 C CA . SER A 1 186 ? -2.783 -9.620 4.825 1.00 86.88 186 SER A CA 1
ATOM 1381 C C . SER A 1 186 ? -4.037 -10.399 5.231 1.00 86.88 186 SER A C 1
ATOM 1383 O O . SER A 1 186 ? -4.028 -11.625 5.156 1.00 86.88 186 SER A O 1
ATOM 1385 N N . ALA A 1 187 ? -5.133 -9.713 5.574 1.00 90.25 187 ALA A N 1
ATOM 1386 C CA . ALA A 1 187 ? -6.399 -10.351 5.915 1.00 90.25 187 ALA A CA 1
ATOM 1387 C C . ALA A 1 187 ? -6.968 -11.142 4.727 1.00 90.25 187 ALA A C 1
ATOM 1389 O O . ALA A 1 187 ? -7.363 -12.292 4.896 1.00 90.25 187 ALA A O 1
ATOM 1390 N N . SER A 1 188 ? -6.960 -10.577 3.512 1.00 87.88 188 SER A N 1
ATOM 1391 C CA . SER A 1 188 ? -7.482 -11.256 2.314 1.00 87.88 188 SER A CA 1
ATOM 1392 C C . SER A 1 188 ? -6.737 -12.544 1.960 1.00 87.88 188 SER A C 1
ATOM 1394 O O . SER A 1 188 ? -7.342 -13.468 1.418 1.00 87.88 188 SER A O 1
ATOM 1396 N N . PHE A 1 189 ? -5.450 -12.643 2.310 1.00 88.88 189 PHE A N 1
ATOM 1397 C CA . PHE A 1 189 ? -4.648 -13.839 2.068 1.00 88.88 189 PHE A CA 1
ATOM 1398 C C . PHE A 1 189 ? -4.860 -14.945 3.105 1.00 88.88 189 PHE A C 1
ATOM 1400 O O . PHE A 1 189 ? -4.493 -16.084 2.830 1.00 88.88 189 PHE A O 1
ATOM 1407 N N . VAL A 1 190 ? -5.489 -14.673 4.256 1.00 90.12 190 VAL A N 1
ATOM 1408 C CA . VAL A 1 190 ? -5.663 -15.670 5.330 1.00 90.12 190 VAL A CA 1
ATOM 1409 C C . VAL A 1 190 ? -6.339 -16.960 4.842 1.00 90.12 190 VAL A C 1
ATOM 1411 O O . VAL A 1 190 ? -5.795 -18.033 5.112 1.00 90.12 190 VAL A O 1
ATOM 1414 N N . PRO A 1 191 ? -7.472 -16.935 4.104 1.00 88.19 191 PRO A N 1
ATOM 1415 C CA . PRO A 1 191 ? -8.101 -18.170 3.634 1.00 88.19 191 PRO A CA 1
ATOM 1416 C C . PRO A 1 191 ? -7.167 -18.995 2.742 1.00 88.19 191 PRO A C 1
ATOM 1418 O O . PRO A 1 191 ? -7.085 -20.215 2.888 1.00 88.19 191 PRO A O 1
ATOM 1421 N N . PHE A 1 192 ? -6.418 -18.327 1.861 1.00 89.81 192 PHE A N 1
ATOM 1422 C CA . PHE A 1 192 ? -5.452 -18.970 0.974 1.00 89.81 192 PHE A CA 1
ATOM 1423 C C . PHE A 1 192 ? -4.263 -19.536 1.749 1.00 89.81 192 PHE A C 1
ATOM 1425 O O . PHE A 1 192 ? -3.880 -20.677 1.507 1.00 89.81 192 PHE A O 1
ATOM 1432 N N . ALA A 1 193 ? -3.730 -18.794 2.721 1.00 87.81 193 ALA A N 1
ATOM 1433 C CA . ALA A 1 193 ? -2.637 -19.237 3.581 1.00 87.81 193 ALA A CA 1
ATOM 1434 C C . ALA A 1 193 ? -3.025 -20.481 4.393 1.00 87.81 193 ALA A C 1
ATOM 1436 O O . ALA A 1 193 ? -2.260 -21.435 4.477 1.00 87.81 193 ALA A O 1
ATOM 1437 N N . VAL A 1 194 ? -4.248 -20.526 4.926 1.00 88.00 194 VAL A N 1
ATOM 1438 C CA . VAL A 1 194 ? -4.758 -21.687 5.673 1.00 88.00 194 VAL A CA 1
ATOM 1439 C C . VAL A 1 194 ? -4.890 -22.918 4.777 1.00 88.00 194 VAL A C 1
ATOM 1441 O O . VAL A 1 194 ? -4.579 -24.030 5.206 1.00 88.00 194 VAL A O 1
ATOM 1444 N N . VAL A 1 195 ? -5.343 -22.747 3.532 1.00 89.75 195 VAL A N 1
ATOM 1445 C CA . VAL A 1 195 ? -5.413 -23.846 2.557 1.00 89.75 195 VAL A CA 1
ATOM 1446 C C . VAL A 1 195 ? -4.011 -24.300 2.151 1.00 89.75 195 VAL A C 1
ATOM 1448 O O . VAL A 1 195 ? -3.745 -25.499 2.164 1.00 89.75 195 VAL A O 1
ATOM 1451 N N . ALA A 1 196 ? -3.114 -23.364 1.842 1.00 89.06 196 ALA A N 1
ATOM 1452 C CA . ALA A 1 196 ? -1.738 -23.653 1.458 1.00 89.06 196 ALA A CA 1
ATOM 1453 C C . ALA A 1 196 ? -0.990 -24.398 2.571 1.00 89.06 196 ALA A C 1
ATOM 1455 O O . ALA A 1 196 ? -0.434 -25.461 2.305 1.00 89.06 196 ALA A O 1
ATOM 1456 N N . ASN A 1 197 ? -1.072 -23.928 3.821 1.00 87.56 197 ASN A N 1
ATOM 1457 C CA . ASN A 1 197 ? -0.472 -24.610 4.970 1.00 87.56 197 ASN A CA 1
ATOM 1458 C C . ASN A 1 197 ? -1.018 -26.031 5.121 1.00 87.56 197 ASN A C 1
ATOM 1460 O O . ASN A 1 197 ? -0.243 -26.974 5.192 1.00 87.56 197 ASN A O 1
ATOM 1464 N N . LYS A 1 198 ? -2.340 -26.232 5.025 1.00 88.69 198 LYS A N 1
ATOM 1465 C CA . LYS A 1 198 ? -2.932 -27.582 5.076 1.00 88.69 198 LYS A CA 1
ATOM 1466 C C . LYS A 1 198 ? -2.438 -28.520 3.974 1.00 88.69 198 LYS A C 1
ATOM 1468 O O . LYS A 1 198 ? -2.458 -29.736 4.167 1.00 88.69 198 LYS A O 1
ATOM 1473 N N . VAL A 1 199 ? -2.091 -27.993 2.800 1.00 90.25 199 VAL A N 1
ATOM 1474 C CA . VAL A 1 199 ? -1.513 -28.783 1.705 1.00 90.25 199 VAL A CA 1
ATOM 1475 C C . VAL A 1 199 ? -0.048 -29.095 2.004 1.00 90.25 199 VAL A C 1
ATOM 1477 O O . VAL A 1 199 ? 0.345 -30.254 1.902 1.00 90.25 199 VAL A O 1
ATOM 1480 N N . ILE A 1 200 ? 0.730 -28.095 2.422 1.00 87.88 200 ILE A N 1
ATOM 1481 C CA . ILE A 1 200 ? 2.152 -28.234 2.762 1.00 87.88 200 ILE A CA 1
ATOM 1482 C C . ILE A 1 200 ? 2.347 -29.228 3.913 1.00 87.88 200 ILE A C 1
ATOM 1484 O O . ILE A 1 200 ? 3.165 -30.138 3.793 1.00 87.88 200 ILE A O 1
ATOM 1488 N N . ASP A 1 201 ? 1.529 -29.141 4.963 1.00 87.94 201 ASP A N 1
ATOM 1489 C CA . ASP A 1 201 ? 1.568 -30.020 6.139 1.00 87.94 201 ASP A CA 1
ATOM 1490 C C . ASP A 1 201 ? 1.382 -31.504 5.786 1.00 87.94 201 ASP A C 1
ATOM 1492 O O . ASP A 1 201 ? 1.846 -32.390 6.508 1.00 87.94 201 ASP A O 1
ATOM 1496 N N . LYS A 1 202 ? 0.715 -31.797 4.661 1.00 89.62 202 LYS A N 1
ATOM 1497 C CA . LYS A 1 202 ? 0.475 -33.162 4.171 1.00 89.62 202 LYS A CA 1
ATOM 1498 C C . LYS A 1 202 ? 1.606 -33.719 3.312 1.00 89.62 202 LYS A C 1
ATOM 1500 O O . LYS A 1 202 ? 1.592 -34.916 3.027 1.00 89.62 202 LYS A O 1
ATOM 1505 N N . ILE A 1 203 ? 2.554 -32.892 2.876 1.00 89.31 203 ILE A N 1
ATOM 1506 C CA . ILE A 1 203 ? 3.662 -33.309 2.014 1.00 89.31 203 ILE A CA 1
ATOM 1507 C C . ILE A 1 203 ? 4.866 -33.640 2.910 1.00 89.31 203 ILE A C 1
ATOM 1509 O O . ILE A 1 203 ? 5.509 -32.724 3.434 1.00 89.31 203 ILE A O 1
ATOM 1513 N N . PRO A 1 204 ? 5.205 -34.931 3.105 1.00 83.44 204 PRO A N 1
ATOM 1514 C CA . PRO A 1 204 ? 6.335 -35.313 3.941 1.00 83.44 204 PRO A CA 1
ATOM 1515 C C . PRO A 1 204 ? 7.641 -34.767 3.353 1.00 83.44 204 PRO A C 1
ATOM 1517 O O . PRO A 1 204 ? 7.940 -34.969 2.179 1.00 83.44 204 PRO A O 1
ATOM 1520 N N . GLY A 1 205 ? 8.421 -34.075 4.182 1.00 84.00 205 GLY A N 1
ATOM 1521 C CA . GLY A 1 205 ? 9.674 -33.427 3.791 1.00 84.00 205 GLY A CA 1
ATOM 1522 C C . GLY A 1 205 ? 9.513 -31.917 3.665 1.00 84.00 205 GLY A C 1
ATOM 1523 O O . GLY A 1 205 ? 10.235 -31.192 4.339 1.00 84.00 205 GLY A O 1
ATOM 1524 N N . LEU A 1 206 ? 8.524 -31.450 2.892 1.00 79.38 206 LEU A N 1
ATOM 1525 C CA . LEU A 1 206 ? 8.215 -30.019 2.759 1.00 79.38 206 LEU A CA 1
ATOM 1526 C C . LEU A 1 206 ? 7.675 -29.432 4.071 1.00 79.38 206 LEU A C 1
ATOM 1528 O O . LEU A 1 206 ? 8.046 -28.328 4.448 1.00 79.38 206 LEU A O 1
ATOM 1532 N N . ASN A 1 207 ? 6.888 -30.217 4.811 1.00 80.88 207 ASN A N 1
ATOM 1533 C CA . ASN A 1 207 ? 6.366 -29.866 6.134 1.00 80.88 207 ASN A CA 1
ATOM 1534 C C . ASN A 1 207 ? 7.434 -29.674 7.232 1.00 80.88 207 ASN A C 1
ATOM 1536 O O . ASN A 1 207 ? 7.085 -29.402 8.377 1.00 80.88 207 ASN A O 1
ATOM 1540 N N . LYS A 1 208 ? 8.717 -29.882 6.913 1.00 77.75 208 LYS A N 1
ATOM 1541 C CA . LYS A 1 208 ? 9.860 -29.711 7.824 1.00 77.75 208 LYS A CA 1
ATOM 1542 C C . LYS A 1 208 ? 10.849 -28.652 7.340 1.00 77.75 208 LYS A C 1
ATOM 1544 O O . LYS A 1 208 ? 11.904 -28.499 7.949 1.00 77.75 208 LYS A O 1
ATOM 1549 N N . ILE A 1 209 ? 10.568 -27.992 6.216 1.00 76.19 209 ILE A N 1
ATOM 1550 C CA . ILE A 1 209 ? 11.452 -26.958 5.684 1.00 76.19 209 ILE A CA 1
ATOM 1551 C C . ILE A 1 209 ? 11.158 -25.658 6.426 1.00 76.19 209 ILE A C 1
ATOM 1553 O O . ILE A 1 209 ? 10.147 -25.008 6.176 1.00 76.19 209 ILE A O 1
ATOM 1557 N N . GLU A 1 210 ? 12.072 -25.281 7.310 1.00 66.50 210 GLU A N 1
ATOM 1558 C CA . GLU A 1 210 ? 12.156 -23.942 7.885 1.00 66.50 210 GLU A CA 1
ATOM 1559 C C . GLU A 1 210 ? 13.162 -23.159 7.035 1.00 66.50 210 GLU A C 1
ATOM 1561 O O . GLU A 1 210 ? 14.351 -23.475 6.998 1.00 66.50 210 GLU A O 1
ATOM 1566 N N . ALA A 1 211 ? 12.656 -22.220 6.237 1.00 66.12 211 ALA A N 1
ATOM 1567 C CA . ALA A 1 211 ? 13.461 -21.364 5.375 1.00 66.12 211 ALA A CA 1
ATOM 1568 C C . ALA A 1 211 ? 13.290 -19.920 5.839 1.00 66.12 211 ALA A C 1
ATOM 1570 O O . ALA A 1 211 ? 12.476 -19.170 5.294 1.00 66.12 211 ALA A O 1
ATOM 1571 N N . ASP A 1 212 ? 14.042 -19.553 6.870 1.00 64.88 212 ASP A N 1
ATOM 1572 C CA . ASP A 1 212 ? 13.929 -18.231 7.459 1.00 64.88 212 ASP A CA 1
ATOM 1573 C C . ASP A 1 212 ? 14.505 -17.158 6.516 1.00 64.88 212 ASP A C 1
ATOM 1575 O O . ASP A 1 212 ? 15.542 -17.365 5.869 1.00 64.88 212 ASP A O 1
ATOM 1579 N N . PRO A 1 213 ? 13.878 -15.968 6.436 1.00 55.66 213 PRO A N 1
ATOM 1580 C CA . PRO A 1 213 ? 14.384 -14.849 5.638 1.00 55.66 213 PRO A CA 1
ATOM 1581 C C . PRO A 1 213 ? 15.841 -14.478 5.965 1.00 55.66 213 PRO A C 1
ATOM 1583 O O . PRO A 1 213 ? 16.584 -14.037 5.084 1.00 55.66 213 PRO A O 1
ATOM 1586 N N . GLU A 1 214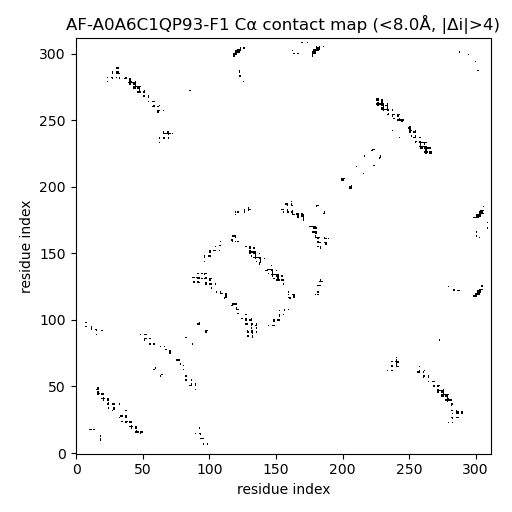 ? 16.263 -14.698 7.214 1.00 58.28 214 GLU A N 1
ATOM 1587 C CA . GLU A 1 214 ? 17.633 -14.526 7.716 1.00 58.28 214 GLU A CA 1
ATOM 1588 C C . GLU A 1 214 ? 18.662 -15.397 6.960 1.00 58.28 214 GLU A C 1
ATOM 1590 O O . GLU A 1 214 ? 19.763 -14.930 6.642 1.00 58.28 214 GLU A O 1
ATOM 1595 N N . ASP A 1 215 ? 18.294 -16.626 6.586 1.00 59.34 215 ASP A N 1
ATOM 1596 C CA . ASP A 1 215 ? 19.169 -17.575 5.883 1.00 59.34 215 ASP A CA 1
ATOM 1597 C C . ASP A 1 215 ? 19.318 -17.249 4.394 1.00 59.34 215 ASP A C 1
ATOM 1599 O O . ASP A 1 215 ? 20.384 -17.441 3.796 1.00 59.34 215 ASP A O 1
ATOM 1603 N N . ILE A 1 216 ? 18.268 -16.692 3.790 1.00 58.62 216 ILE A N 1
ATOM 1604 C CA . ILE A 1 216 ? 18.292 -16.203 2.407 1.00 58.62 216 ILE A CA 1
ATOM 1605 C C . ILE A 1 216 ? 19.124 -14.916 2.334 1.00 58.62 216 ILE A C 1
ATOM 1607 O O . ILE A 1 216 ? 19.981 -14.772 1.458 1.00 58.62 216 ILE A O 1
ATOM 1611 N N . LYS A 1 217 ? 18.947 -14.006 3.299 1.00 54.47 217 LYS A N 1
ATOM 1612 C CA . LYS A 1 217 ? 19.643 -12.713 3.361 1.00 54.47 217 LYS A CA 1
ATOM 1613 C C . LYS A 1 217 ? 21.164 -12.860 3.499 1.00 54.47 217 LYS A C 1
ATOM 1615 O O . LYS A 1 217 ? 21.900 -12.083 2.893 1.00 54.47 217 LYS A O 1
ATOM 1620 N N . LYS A 1 218 ? 21.656 -13.887 4.207 1.00 63.09 218 LYS A N 1
ATOM 1621 C CA . LYS A 1 218 ? 23.100 -14.190 4.322 1.00 63.09 218 LYS A CA 1
ATOM 1622 C C . LYS A 1 218 ? 23.763 -14.624 3.009 1.00 63.09 218 LYS A C 1
ATOM 1624 O O . LYS A 1 218 ? 24.972 -14.455 2.873 1.00 63.09 218 LYS A O 1
ATOM 1629 N N . LYS A 1 219 ? 23.015 -15.172 2.042 1.00 65.38 219 LYS A N 1
ATOM 1630 C CA . LYS A 1 219 ? 23.583 -15.738 0.802 1.00 65.38 219 LYS A CA 1
ATOM 1631 C C . LYS A 1 219 ? 23.828 -14.726 -0.316 1.00 65.38 219 LYS A C 1
ATOM 1633 O O . LYS A 1 219 ? 24.703 -14.966 -1.141 1.00 65.38 219 LYS A O 1
ATOM 1638 N N . PHE A 1 220 ? 23.080 -13.624 -0.367 1.00 66.75 220 PHE A N 1
ATOM 1639 C CA . PHE A 1 220 ? 23.084 -12.741 -1.543 1.00 66.75 220 PHE A CA 1
ATOM 1640 C C . PHE A 1 220 ? 23.977 -11.497 -1.432 1.00 66.75 220 PHE A C 1
ATOM 1642 O O . PHE A 1 220 ? 24.229 -10.863 -2.454 1.00 66.75 220 PHE A O 1
ATOM 1649 N N . GLY A 1 221 ? 24.527 -11.174 -0.254 1.00 69.75 221 GLY A N 1
ATOM 1650 C CA . GLY A 1 221 ? 25.506 -10.086 -0.088 1.00 69.75 221 GLY A CA 1
ATOM 1651 C C . GLY A 1 221 ? 25.101 -8.786 -0.804 1.00 69.75 221 GLY A C 1
ATOM 1652 O O . GLY A 1 221 ? 23.939 -8.390 -0.766 1.00 69.75 221 GLY A O 1
ATOM 1653 N N . VAL A 1 222 ? 26.044 -8.157 -1.515 1.00 66.94 222 VAL A N 1
ATOM 1654 C CA . VAL A 1 222 ? 25.816 -6.918 -2.293 1.00 66.94 222 VAL A CA 1
ATOM 1655 C C . VAL A 1 222 ? 24.813 -7.115 -3.446 1.00 66.94 222 VAL A C 1
ATOM 1657 O O . VAL A 1 222 ? 24.096 -6.186 -3.809 1.00 66.94 222 VAL A O 1
ATOM 1660 N N . PHE A 1 223 ? 24.694 -8.330 -3.995 1.00 71.19 223 PHE A N 1
ATOM 1661 C CA . PHE A 1 223 ? 23.739 -8.653 -5.068 1.00 71.19 223 PHE A CA 1
ATOM 1662 C C . PHE A 1 223 ? 22.280 -8.696 -4.586 1.00 71.19 223 PHE A C 1
ATOM 1664 O O . PHE A 1 223 ? 21.365 -8.642 -5.405 1.00 71.19 223 PHE A O 1
ATOM 1671 N N . GLY A 1 224 ? 22.062 -8.791 -3.272 1.00 68.94 224 GLY A N 1
ATOM 1672 C CA . GLY A 1 224 ? 20.740 -8.736 -2.648 1.00 68.94 224 GLY A CA 1
ATOM 1673 C C . GLY A 1 224 ? 20.299 -7.328 -2.252 1.00 68.94 224 GLY A C 1
ATOM 1674 O O . GLY A 1 224 ? 19.174 -7.161 -1.782 1.00 68.94 224 GLY A O 1
ATOM 1675 N N . GLU A 1 225 ? 21.154 -6.311 -2.406 1.00 78.94 225 GLU A N 1
ATOM 1676 C CA . GLU A 1 225 ? 20.775 -4.946 -2.052 1.00 78.94 225 GLU A CA 1
ATOM 1677 C C . GLU A 1 225 ? 19.704 -4.413 -3.019 1.00 78.94 225 GLU A C 1
ATOM 1679 O O . GLU A 1 225 ? 19.876 -4.523 -4.238 1.00 78.94 225 GLU A O 1
ATOM 1684 N N . PRO A 1 226 ? 18.631 -3.766 -2.519 1.00 80.19 226 PRO A N 1
ATOM 1685 C CA . PRO A 1 226 ? 17.558 -3.239 -3.365 1.00 80.19 226 PRO A CA 1
ATOM 1686 C C . PRO A 1 226 ? 18.053 -2.351 -4.514 1.00 80.19 226 PRO A C 1
ATOM 1688 O O . PRO A 1 226 ? 17.501 -2.393 -5.611 1.00 80.19 226 PRO A O 1
ATOM 1691 N N . VAL A 1 227 ? 19.128 -1.584 -4.291 1.00 88.75 227 VAL A N 1
ATOM 1692 C CA . VAL A 1 227 ? 19.749 -0.731 -5.314 1.00 88.75 227 VAL A CA 1
ATOM 1693 C C . VAL A 1 227 ? 20.325 -1.546 -6.474 1.00 88.75 227 VAL A C 1
ATOM 1695 O O . VAL A 1 227 ? 20.116 -1.200 -7.636 1.00 88.75 227 VAL A O 1
ATOM 1698 N N . PHE A 1 228 ? 21.009 -2.650 -6.169 1.00 88.12 228 PHE A N 1
ATOM 1699 C CA . PHE A 1 228 ? 21.629 -3.512 -7.165 1.00 88.12 228 PHE A CA 1
ATOM 1700 C C . PHE A 1 228 ? 20.563 -4.297 -7.931 1.00 88.12 228 PHE A C 1
ATOM 1702 O O . PHE A 1 228 ? 20.582 -4.338 -9.160 1.00 88.12 228 PHE A O 1
ATOM 1709 N N . VAL A 1 229 ? 19.585 -4.852 -7.209 1.00 87.00 229 VAL A N 1
ATOM 1710 C CA . VAL A 1 229 ? 18.443 -5.564 -7.799 1.00 87.00 229 VAL A CA 1
ATOM 1711 C C . VAL A 1 229 ? 17.668 -4.647 -8.747 1.00 87.00 229 VAL A C 1
ATOM 1713 O O . VAL A 1 229 ? 17.401 -5.025 -9.887 1.00 87.00 229 VAL A O 1
ATOM 1716 N N . GLY A 1 230 ? 17.378 -3.413 -8.319 1.00 89.81 230 GLY A N 1
ATOM 1717 C CA . GLY A 1 230 ? 16.734 -2.404 -9.159 1.00 89.81 230 GLY A CA 1
ATOM 1718 C C . GLY A 1 230 ? 17.532 -2.100 -10.425 1.00 89.81 230 GLY A C 1
ATOM 1719 O O . GLY A 1 230 ? 16.966 -2.116 -11.518 1.00 89.81 230 GLY A O 1
ATOM 1720 N N . ALA A 1 231 ? 18.846 -1.891 -10.296 1.00 94.12 231 ALA A N 1
ATOM 1721 C CA . ALA A 1 231 ? 19.723 -1.620 -11.433 1.00 94.12 231 ALA A CA 1
ATOM 1722 C C . ALA A 1 231 ? 19.700 -2.749 -12.469 1.00 94.12 231 ALA A C 1
ATOM 1724 O O . ALA A 1 231 ? 19.515 -2.494 -13.659 1.00 94.12 231 ALA A O 1
ATOM 1725 N N . VAL A 1 232 ? 19.855 -3.998 -12.021 1.00 93.69 232 VAL A N 1
ATOM 1726 C CA . VAL A 1 232 ? 19.891 -5.164 -12.909 1.00 93.69 232 VAL A CA 1
ATOM 1727 C C . VAL A 1 232 ? 18.558 -5.362 -13.616 1.00 93.69 232 VAL A C 1
ATOM 1729 O O . VAL A 1 232 ? 18.547 -5.524 -14.833 1.00 93.69 232 VAL A O 1
ATOM 1732 N N . ILE A 1 233 ? 17.439 -5.303 -12.889 1.00 91.12 233 ILE A N 1
ATOM 1733 C CA . ILE A 1 233 ? 16.107 -5.459 -13.488 1.00 91.12 233 ILE A CA 1
ATOM 1734 C C . ILE A 1 233 ? 15.865 -4.369 -14.538 1.00 91.12 233 ILE A C 1
ATOM 1736 O O . ILE A 1 233 ? 15.445 -4.678 -1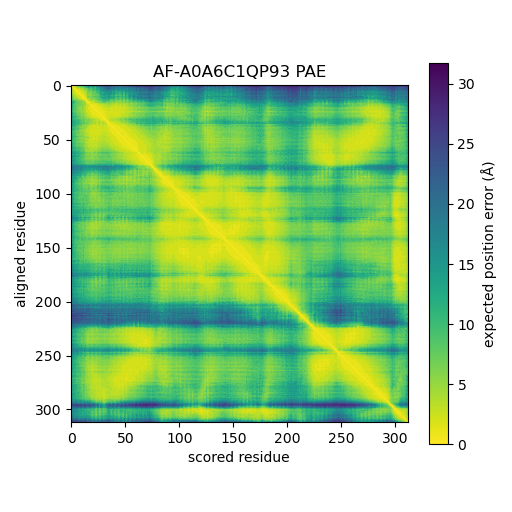5.653 1.00 91.12 233 ILE A O 1
ATOM 1740 N N . GLY A 1 234 ? 16.188 -3.111 -14.219 1.00 93.25 234 GLY A N 1
ATOM 1741 C CA . GLY A 1 234 ? 16.047 -1.995 -15.154 1.00 93.25 234 GLY A CA 1
ATOM 1742 C C . GLY A 1 234 ? 16.890 -2.170 -16.419 1.00 93.25 234 GLY A C 1
ATOM 1743 O O . GLY A 1 234 ? 16.376 -1.996 -17.522 1.00 93.25 234 GLY A O 1
ATOM 1744 N N . ILE A 1 235 ? 18.156 -2.575 -16.272 1.00 96.19 235 ILE A N 1
ATOM 1745 C CA . ILE A 1 235 ? 19.057 -2.841 -17.404 1.00 96.19 235 ILE A CA 1
ATOM 1746 C C . ILE A 1 235 ? 18.527 -3.982 -18.267 1.00 96.19 235 ILE A C 1
ATOM 1748 O O . ILE A 1 235 ? 18.518 -3.856 -19.486 1.00 96.19 235 ILE A O 1
ATOM 1752 N N . VAL A 1 236 ? 18.084 -5.087 -17.662 1.00 94.38 236 VAL A N 1
ATOM 1753 C CA . VAL A 1 236 ? 17.576 -6.246 -18.407 1.00 94.38 236 VAL A CA 1
ATOM 1754 C C . VAL A 1 236 ? 16.344 -5.857 -19.217 1.00 94.38 236 VAL A C 1
ATOM 1756 O O . VAL A 1 236 ? 16.320 -6.091 -20.422 1.00 94.38 236 VAL A O 1
ATOM 1759 N N . ILE A 1 237 ? 15.357 -5.207 -18.597 1.00 91.44 237 ILE A N 1
ATOM 1760 C CA . ILE A 1 237 ? 14.129 -4.787 -19.288 1.00 91.44 237 ILE A CA 1
ATOM 1761 C C . ILE A 1 237 ? 14.453 -3.798 -20.411 1.00 91.44 237 ILE A C 1
ATOM 1763 O O . ILE A 1 237 ? 14.002 -3.973 -21.542 1.00 91.44 237 ILE A O 1
ATOM 1767 N N . ALA A 1 238 ? 15.281 -2.789 -20.138 1.00 93.12 238 ALA A N 1
ATOM 1768 C CA . ALA A 1 238 ? 15.644 -1.804 -21.147 1.00 93.12 238 ALA A CA 1
ATOM 1769 C C . ALA A 1 238 ? 16.494 -2.395 -22.273 1.00 93.12 238 ALA A C 1
ATOM 1771 O O . ALA A 1 238 ? 16.340 -1.988 -23.419 1.00 93.12 238 ALA A O 1
ATOM 1772 N N . ALA A 1 239 ? 17.371 -3.360 -21.990 1.00 94.44 239 ALA A N 1
ATOM 1773 C CA . ALA A 1 239 ? 18.126 -4.055 -23.025 1.00 94.44 239 ALA A CA 1
ATOM 1774 C C . ALA A 1 239 ? 17.188 -4.872 -23.920 1.00 94.44 239 ALA A C 1
ATOM 1776 O O . ALA A 1 239 ? 17.303 -4.816 -25.141 1.00 94.44 239 ALA A O 1
ATOM 1777 N N . LEU A 1 240 ? 16.218 -5.576 -23.336 1.00 92.12 240 LEU A N 1
ATOM 1778 C CA . LEU A 1 240 ? 15.216 -6.315 -24.101 1.00 92.12 240 LEU A CA 1
ATOM 1779 C C . LEU A 1 240 ? 14.372 -5.378 -24.984 1.00 92.12 240 LEU A C 1
ATOM 1781 O O . LEU A 1 240 ? 14.123 -5.700 -26.145 1.00 92.12 240 LEU A O 1
ATOM 1785 N N . GLY A 1 241 ? 14.006 -4.196 -24.481 1.00 91.12 241 GLY A N 1
ATOM 1786 C CA . GLY A 1 241 ? 13.261 -3.192 -25.245 1.00 91.12 241 GLY A CA 1
ATOM 1787 C C . GLY A 1 241 ? 14.083 -2.485 -26.326 1.00 91.12 241 GLY A C 1
ATOM 1788 O O . GLY A 1 241 ? 13.692 -2.468 -27.489 1.00 91.12 241 GLY A O 1
ATOM 1789 N N . TYR A 1 242 ? 15.242 -1.929 -25.973 1.00 92.31 242 TYR A N 1
ATOM 1790 C CA . TYR A 1 242 ? 15.971 -0.972 -26.813 1.00 92.31 242 TYR A CA 1
ATOM 1791 C C . TYR A 1 242 ? 17.204 -1.535 -27.525 1.00 92.31 242 TYR A C 1
ATOM 1793 O O . TYR A 1 242 ? 17.710 -0.890 -28.440 1.00 92.31 242 TYR A O 1
ATOM 1801 N N . ALA A 1 243 ? 17.737 -2.705 -27.148 1.00 89.44 243 ALA A N 1
ATOM 1802 C CA . ALA A 1 243 ? 19.025 -3.143 -27.696 1.00 89.44 243 ALA A CA 1
ATOM 1803 C C . ALA A 1 243 ? 18.975 -3.335 -29.218 1.00 89.44 243 ALA A C 1
ATOM 1805 O O . ALA A 1 243 ? 18.209 -4.154 -29.727 1.00 89.44 243 ALA A O 1
ATOM 1806 N N . GLY A 1 244 ? 19.825 -2.612 -29.946 1.00 82.88 244 GLY A N 1
ATOM 1807 C CA . GLY A 1 244 ? 19.853 -2.649 -31.410 1.00 82.88 244 GLY A CA 1
ATOM 1808 C C . GLY A 1 244 ? 18.830 -1.736 -32.094 1.00 82.88 244 GLY A C 1
ATOM 1809 O O . GLY A 1 244 ? 18.721 -1.796 -33.315 1.00 82.88 244 GLY A O 1
ATOM 1810 N N . VAL A 1 245 ? 18.111 -0.895 -31.341 1.00 83.94 245 VAL A N 1
ATOM 1811 C CA . VAL A 1 245 ? 17.369 0.246 -31.894 1.00 83.94 245 VAL A CA 1
ATOM 1812 C C . VAL A 1 245 ? 18.373 1.352 -32.229 1.00 83.94 245 VAL A C 1
ATOM 1814 O O . VAL A 1 245 ? 19.211 1.712 -31.402 1.00 83.94 245 VAL A O 1
ATOM 1817 N N . ASP A 1 246 ? 18.312 1.873 -33.453 1.00 85.12 246 ASP A N 1
ATOM 1818 C CA . ASP A 1 246 ? 19.226 2.892 -33.978 1.00 85.12 246 ASP A CA 1
ATOM 1819 C C . ASP A 1 246 ? 20.718 2.509 -33.862 1.00 85.12 246 ASP A C 1
ATOM 1821 O O . ASP A 1 246 ? 21.155 1.454 -34.325 1.00 85.12 246 ASP A O 1
ATOM 1825 N N . SER A 1 247 ? 21.536 3.392 -33.284 1.00 89.31 247 SER A N 1
ATOM 1826 C CA . SER A 1 247 ? 22.977 3.203 -33.122 1.00 89.31 247 SER A CA 1
ATOM 1827 C C . SER A 1 247 ? 23.335 2.859 -31.679 1.00 89.31 247 SER A C 1
ATOM 1829 O O . SER A 1 247 ? 22.629 3.230 -30.740 1.00 89.31 247 SER A O 1
ATOM 1831 N N . PHE A 1 248 ? 24.481 2.201 -31.480 1.00 88.94 248 PHE A N 1
ATOM 1832 C CA . PHE A 1 248 ? 24.991 1.865 -30.143 1.00 88.94 248 PHE A CA 1
ATOM 1833 C C . PHE A 1 248 ? 25.054 3.077 -29.201 1.00 88.94 248 PHE A C 1
ATOM 1835 O O . PHE A 1 248 ? 24.729 2.959 -28.024 1.00 88.94 248 PHE A O 1
ATOM 1842 N N . GLY A 1 249 ? 25.394 4.258 -29.724 1.00 89.81 249 GLY A N 1
ATOM 1843 C CA . GLY A 1 249 ? 25.446 5.499 -28.948 1.00 89.81 249 GLY A CA 1
ATOM 1844 C C . GLY A 1 249 ? 24.086 6.026 -28.476 1.00 89.81 249 GLY A C 1
ATOM 1845 O O . GLY A 1 249 ? 24.063 6.954 -27.676 1.00 89.81 249 GLY A O 1
ATOM 1846 N N . VAL A 1 250 ? 22.974 5.458 -28.948 1.00 87.62 250 VAL A N 1
ATOM 1847 C CA . VAL A 1 250 ? 21.608 5.863 -28.582 1.00 87.62 250 VAL A CA 1
ATOM 1848 C C . VAL A 1 250 ? 21.001 4.869 -27.599 1.00 87.62 250 VAL A C 1
ATOM 1850 O O . VAL A 1 250 ? 20.646 5.254 -26.484 1.00 87.62 250 VAL A O 1
ATOM 1853 N N . TRP A 1 251 ? 20.938 3.584 -27.959 1.00 90.75 251 TRP A N 1
ATOM 1854 C CA . TRP A 1 251 ? 20.257 2.603 -27.112 1.00 90.75 251 TRP A CA 1
ATOM 1855 C C . TRP A 1 251 ? 21.052 2.250 -25.851 1.00 90.75 251 TRP A C 1
ATOM 1857 O O . TRP A 1 251 ? 20.462 2.043 -24.793 1.00 90.75 251 TRP A O 1
ATOM 1867 N N . PHE A 1 252 ? 22.389 2.205 -25.912 1.00 92.88 252 PHE A N 1
ATOM 1868 C CA . PHE A 1 252 ? 23.194 1.797 -24.757 1.00 92.88 252 PHE A CA 1
ATOM 1869 C C . PHE A 1 252 ? 23.092 2.794 -23.586 1.00 92.88 252 PHE A C 1
ATOM 1871 O O . PHE A 1 252 ? 22.829 2.355 -22.463 1.00 92.88 252 PHE A O 1
ATOM 1878 N N . PRO A 1 253 ? 23.188 4.126 -23.797 1.00 93.69 253 PRO A N 1
ATOM 1879 C CA . PRO A 1 253 ? 22.918 5.092 -22.734 1.00 93.69 253 PRO A CA 1
ATOM 1880 C C . PRO A 1 253 ? 21.500 5.006 -22.166 1.00 93.69 253 PRO A C 1
ATOM 1882 O O . PRO A 1 253 ? 21.344 5.121 -20.953 1.00 93.69 253 PRO A O 1
ATOM 1885 N N . GLN A 1 254 ? 20.480 4.768 -22.999 1.00 92.12 254 GLN A N 1
ATOM 1886 C CA . GLN A 1 254 ? 19.097 4.607 -22.531 1.00 92.12 254 GLN A CA 1
ATOM 1887 C C . GLN A 1 254 ? 18.957 3.404 -21.592 1.00 92.12 254 GLN A C 1
ATOM 1889 O O . GLN A 1 254 ? 18.340 3.519 -20.534 1.00 92.12 254 GLN A O 1
ATOM 1894 N N . VAL A 1 255 ? 19.591 2.273 -21.920 1.00 95.31 255 VAL A N 1
ATOM 1895 C CA . VAL A 1 255 ? 19.619 1.086 -21.049 1.00 95.31 255 VAL A CA 1
ATOM 1896 C C . VAL A 1 255 ? 20.227 1.407 -19.684 1.00 95.31 255 VAL A C 1
ATOM 1898 O O . VAL A 1 255 ? 19.656 1.060 -18.648 1.00 95.31 255 VAL A O 1
ATOM 1901 N N . LEU A 1 256 ? 21.362 2.111 -19.664 1.00 95.69 256 LEU A N 1
ATOM 1902 C CA . LEU A 1 256 ? 22.015 2.508 -18.416 1.00 95.69 256 LEU A CA 1
ATOM 1903 C C . LEU A 1 256 ? 21.179 3.516 -17.615 1.00 95.69 256 LEU A C 1
ATOM 1905 O O . LEU A 1 256 ? 21.098 3.400 -16.392 1.00 95.69 256 LEU A O 1
ATOM 1909 N N . GLN A 1 257 ? 20.531 4.474 -18.284 1.00 94.69 257 GLN A N 1
ATOM 1910 C CA . GLN A 1 257 ? 19.641 5.450 -17.646 1.00 94.69 257 GLN A CA 1
ATOM 1911 C C . GLN A 1 257 ? 18.457 4.768 -16.959 1.00 94.69 257 GLN A C 1
ATOM 1913 O O . GLN A 1 257 ? 18.197 5.054 -15.790 1.00 94.69 257 GLN A O 1
ATOM 1918 N N . VAL A 1 258 ? 17.792 3.822 -17.633 1.00 94.69 258 VAL A N 1
ATOM 1919 C CA . VAL A 1 258 ? 16.697 3.042 -17.031 1.00 94.69 258 VAL A CA 1
ATOM 1920 C C . VAL A 1 258 ? 17.207 2.214 -15.850 1.00 94.69 258 VAL A C 1
ATOM 1922 O O . VAL A 1 258 ? 16.560 2.185 -14.805 1.00 94.69 258 VAL A O 1
ATOM 1925 N N . GLY A 1 259 ? 18.394 1.610 -15.964 1.00 95.69 259 GLY A N 1
ATOM 1926 C CA . GLY A 1 259 ? 19.056 0.920 -14.856 1.00 95.69 259 GLY A CA 1
ATOM 1927 C C . GLY A 1 259 ? 19.212 1.795 -13.611 1.00 95.69 259 GLY A C 1
ATOM 1928 O O . GLY A 1 259 ? 18.747 1.442 -12.528 1.00 95.69 259 GLY A O 1
ATOM 1929 N N . ILE A 1 260 ? 19.821 2.973 -13.759 1.00 96.12 260 ILE A N 1
ATOM 1930 C CA . ILE A 1 260 ? 20.026 3.906 -12.640 1.00 96.12 260 ILE A CA 1
ATOM 1931 C C . ILE A 1 260 ? 18.697 4.441 -12.095 1.00 96.12 260 ILE A C 1
ATOM 1933 O O . ILE A 1 260 ? 18.541 4.544 -10.877 1.00 96.12 260 ILE A O 1
ATOM 1937 N N . ALA A 1 261 ? 17.723 4.736 -12.959 1.00 94.06 261 ALA A N 1
ATOM 1938 C CA . ALA A 1 261 ? 16.393 5.160 -12.530 1.00 94.06 261 ALA A CA 1
ATOM 1939 C C . ALA A 1 261 ? 15.723 4.088 -11.654 1.00 94.06 261 ALA A C 1
ATOM 1941 O O . ALA A 1 261 ? 15.212 4.406 -10.581 1.00 94.06 261 ALA A O 1
ATOM 1942 N N . MET A 1 262 ? 15.797 2.813 -12.046 1.00 93.00 262 MET A N 1
ATOM 1943 C CA . MET A 1 262 ? 15.239 1.708 -11.262 1.00 93.00 262 MET A CA 1
ATOM 1944 C C . MET A 1 262 ? 15.982 1.470 -9.948 1.00 93.00 262 MET A C 1
ATOM 1946 O O . MET A 1 262 ? 15.351 1.220 -8.919 1.00 93.00 262 MET A O 1
ATOM 1950 N N . ALA A 1 263 ? 17.306 1.619 -9.943 1.00 92.44 263 ALA A N 1
ATOM 1951 C CA . ALA A 1 263 ? 18.095 1.604 -8.716 1.00 92.44 263 ALA A CA 1
ATOM 1952 C C . ALA A 1 263 ? 17.645 2.712 -7.744 1.00 92.44 263 ALA A C 1
ATOM 1954 O O . ALA A 1 263 ? 17.463 2.466 -6.550 1.00 92.44 263 ALA A O 1
ATOM 1955 N N . ALA A 1 264 ? 17.406 3.923 -8.259 1.00 93.00 264 ALA A N 1
ATOM 1956 C CA . ALA A 1 264 ? 16.923 5.052 -7.472 1.00 93.00 264 ALA A CA 1
ATOM 1957 C C . ALA A 1 264 ? 15.512 4.807 -6.919 1.00 93.00 264 ALA A C 1
ATOM 1959 O O . ALA A 1 264 ? 15.278 5.065 -5.739 1.00 93.00 264 ALA A O 1
ATOM 1960 N N . VAL A 1 265 ? 14.591 4.257 -7.719 1.00 89.75 265 VAL A N 1
ATOM 1961 C CA . VAL A 1 265 ? 13.236 3.890 -7.268 1.00 89.75 265 VAL A CA 1
ATOM 1962 C C . VAL A 1 265 ? 13.299 2.943 -6.065 1.00 89.75 265 VAL A C 1
ATOM 1964 O O . VAL A 1 265 ? 12.663 3.220 -5.047 1.00 89.75 265 VAL A O 1
ATOM 1967 N N . MET A 1 266 ? 14.114 1.884 -6.139 1.00 86.69 266 MET A N 1
ATOM 1968 C CA . MET A 1 266 ? 14.237 0.879 -5.071 1.00 86.69 266 MET A CA 1
ATOM 1969 C C . MET A 1 266 ? 14.783 1.443 -3.751 1.00 86.69 266 MET A C 1
ATOM 1971 O O . MET A 1 266 ? 14.502 0.902 -2.683 1.00 86.69 266 MET A O 1
ATOM 1975 N N . VAL A 1 267 ? 15.544 2.541 -3.799 1.00 86.19 267 VAL A N 1
ATOM 1976 C CA . VAL A 1 267 ? 16.108 3.197 -2.607 1.00 86.19 267 VAL A CA 1
ATOM 1977 C C . VAL A 1 267 ? 15.206 4.312 -2.081 1.00 86.19 267 VAL A C 1
ATOM 1979 O O . VAL A 1 267 ? 15.054 4.479 -0.869 1.00 86.19 267 VAL A O 1
ATOM 1982 N N . LEU A 1 268 ? 14.632 5.114 -2.976 1.00 89.94 268 LEU A N 1
ATOM 1983 C CA . LEU A 1 268 ? 13.877 6.308 -2.608 1.00 89.94 268 LEU A CA 1
ATOM 1984 C C . LEU A 1 268 ? 12.439 5.977 -2.207 1.00 89.94 268 LEU A C 1
ATOM 1986 O O . LEU A 1 268 ? 11.924 6.603 -1.281 1.00 89.94 268 LEU A O 1
ATOM 1990 N N . MET A 1 269 ? 11.799 4.988 -2.847 1.00 86.31 269 MET A N 1
ATOM 1991 C CA . MET A 1 269 ? 10.391 4.670 -2.585 1.00 86.31 269 MET A CA 1
ATOM 1992 C C . MET A 1 269 ? 10.151 4.280 -1.120 1.00 86.31 269 MET A C 1
ATOM 1994 O O . MET A 1 269 ? 9.284 4.896 -0.495 1.00 86.31 269 MET A O 1
ATOM 1998 N N . PRO A 1 270 ? 10.949 3.380 -0.508 1.00 81.62 270 PRO A N 1
ATOM 1999 C CA . PRO A 1 270 ? 10.774 3.038 0.903 1.00 81.62 270 PRO A CA 1
ATOM 2000 C C . PRO A 1 270 ? 10.948 4.240 1.840 1.00 81.62 270 PRO A C 1
ATOM 2002 O O . PRO A 1 270 ? 10.241 4.356 2.837 1.00 81.62 270 PRO A O 1
ATOM 2005 N N . ARG A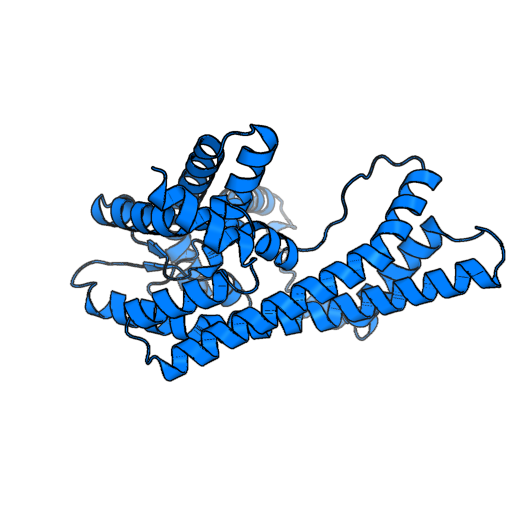 1 271 ? 11.850 5.176 1.511 1.00 85.62 271 ARG A N 1
ATOM 2006 C CA . ARG A 1 271 ? 12.082 6.384 2.322 1.00 85.62 271 ARG A CA 1
ATOM 2007 C C . ARG A 1 271 ? 10.894 7.339 2.281 1.00 85.62 271 ARG A C 1
ATOM 2009 O O . ARG A 1 271 ? 10.550 7.913 3.307 1.00 85.62 271 ARG A O 1
ATOM 2016 N N . MET A 1 272 ? 10.253 7.504 1.123 1.00 87.25 272 MET A N 1
ATOM 2017 C CA . MET A 1 272 ? 9.064 8.359 1.021 1.00 87.25 272 MET A CA 1
ATOM 2018 C C . MET A 1 272 ? 7.860 7.738 1.736 1.00 87.25 272 MET A C 1
ATOM 2020 O O . MET A 1 272 ? 7.095 8.451 2.383 1.00 87.25 272 MET A O 1
ATOM 2024 N N . VAL A 1 273 ? 7.739 6.408 1.697 1.00 79.75 273 VAL A N 1
ATOM 2025 C CA . VAL A 1 273 ? 6.749 5.669 2.493 1.00 79.75 273 VAL A CA 1
ATOM 2026 C C . VAL A 1 273 ? 7.005 5.835 3.992 1.00 79.75 273 VAL A C 1
ATOM 2028 O O . VAL A 1 273 ? 6.059 6.047 4.744 1.00 79.75 273 VAL A O 1
ATOM 2031 N N . ALA A 1 274 ? 8.263 5.803 4.438 1.00 80.81 274 ALA A N 1
ATOM 2032 C CA . ALA A 1 274 ? 8.601 6.003 5.846 1.00 80.81 274 ALA A CA 1
ATOM 2033 C C . ALA A 1 274 ? 8.141 7.377 6.368 1.00 80.81 274 ALA A C 1
ATOM 2035 O O . ALA A 1 274 ? 7.517 7.442 7.423 1.00 80.81 274 ALA A O 1
ATOM 2036 N N . LEU A 1 275 ? 8.343 8.455 5.597 1.00 82.75 275 LEU A N 1
ATOM 2037 C CA . LEU A 1 275 ? 7.848 9.797 5.951 1.00 82.75 275 LEU A CA 1
ATOM 2038 C C . LEU A 1 275 ? 6.321 9.831 6.113 1.00 82.75 275 LEU A C 1
ATOM 2040 O O . LEU A 1 275 ? 5.797 10.509 6.999 1.00 82.75 275 LEU A O 1
ATOM 2044 N N . LEU A 1 276 ? 5.611 9.082 5.267 1.00 78.56 276 LEU A N 1
ATOM 2045 C CA . LEU A 1 276 ? 4.164 8.931 5.354 1.00 78.56 276 LEU A CA 1
ATOM 2046 C C . LEU A 1 276 ? 3.776 8.226 6.661 1.00 78.56 276 LEU A C 1
ATOM 2048 O O . LEU A 1 276 ? 2.949 8.742 7.412 1.00 78.56 276 LEU A O 1
ATOM 2052 N N . MET A 1 277 ? 4.406 7.086 6.958 1.00 77.38 277 MET A N 1
ATOM 2053 C CA . MET A 1 277 ? 4.154 6.315 8.180 1.00 77.38 277 MET A CA 1
ATOM 2054 C C . MET A 1 277 ? 4.450 7.128 9.445 1.00 77.38 277 MET A C 1
ATOM 2056 O O . MET A 1 277 ? 3.645 7.133 10.373 1.00 77.38 277 MET A O 1
ATOM 2060 N N . GLU A 1 278 ? 5.546 7.891 9.471 1.00 78.88 278 GLU A N 1
ATOM 2061 C CA . GLU A 1 278 ? 5.878 8.798 10.578 1.00 78.88 278 GLU A CA 1
ATOM 2062 C C . GLU A 1 278 ? 4.764 9.816 10.850 1.00 78.88 278 GLU A C 1
ATOM 2064 O O . GLU A 1 278 ? 4.436 10.108 12.004 1.00 78.88 278 GLU A O 1
ATOM 2069 N N . GLY A 1 279 ? 4.148 10.340 9.788 1.00 75.94 279 GLY A N 1
ATOM 2070 C CA . GLY A 1 279 ? 3.021 11.259 9.885 1.00 75.94 279 GLY A CA 1
ATOM 2071 C C . GLY A 1 279 ? 1.721 10.611 10.383 1.00 75.94 279 GLY A C 1
ATOM 2072 O O . GLY A 1 279 ? 0.830 11.316 10.851 1.00 75.94 279 GLY A O 1
ATOM 2073 N N . LEU A 1 280 ? 1.606 9.282 10.358 1.00 75.31 280 LEU A N 1
ATOM 2074 C CA . LEU A 1 280 ? 0.430 8.549 10.842 1.00 75.31 280 LEU A CA 1
ATOM 2075 C C . LEU A 1 280 ? 0.538 8.106 12.306 1.00 75.31 280 LEU A C 1
ATOM 2077 O O . LEU A 1 280 ? -0.489 7.854 12.946 1.00 75.31 280 LEU A O 1
ATOM 2081 N N . ILE A 1 281 ? 1.751 8.051 12.867 1.00 76.12 281 ILE A N 1
ATOM 2082 C CA . ILE A 1 281 ? 1.979 7.652 14.266 1.00 76.12 281 ILE A CA 1
ATOM 2083 C C . ILE A 1 281 ? 1.126 8.486 15.243 1.00 76.12 281 ILE A C 1
ATOM 2085 O O . ILE A 1 281 ? 0.416 7.893 16.056 1.00 76.12 281 ILE A O 1
ATOM 2089 N N . PRO A 1 282 ? 1.094 9.835 15.167 1.00 75.94 282 PRO A N 1
ATOM 2090 C CA . PRO A 1 282 ? 0.339 10.644 16.126 1.00 75.94 282 PRO A CA 1
ATOM 2091 C C . PRO A 1 282 ? -1.169 10.386 16.105 1.00 75.94 282 PRO A C 1
ATOM 2093 O O . PRO A 1 282 ? -1.811 10.448 17.153 1.00 75.94 282 PRO A O 1
ATOM 2096 N N . LEU A 1 283 ? -1.725 10.111 14.921 1.00 75.38 283 LEU A N 1
ATOM 2097 C CA . LEU A 1 283 ? -3.132 9.756 14.748 1.00 75.38 283 LEU A CA 1
ATOM 2098 C C . LEU A 1 283 ? -3.423 8.401 15.399 1.00 75.38 283 LEU A C 1
ATOM 2100 O O . LEU A 1 283 ? -4.372 8.284 16.172 1.00 75.38 283 LEU A O 1
ATOM 2104 N N . SER A 1 284 ? -2.577 7.409 15.120 1.00 70.31 284 SER A N 1
ATOM 2105 C CA . SER A 1 284 ? -2.718 6.042 15.630 1.00 70.31 284 SER A CA 1
ATOM 2106 C C . SER A 1 284 ? -2.649 5.995 17.161 1.00 70.31 284 SER A C 1
ATOM 2108 O O . SER A 1 284 ? -3.469 5.343 17.807 1.00 70.31 284 SER A O 1
ATOM 2110 N N . GLU A 1 285 ? -1.717 6.743 17.762 1.00 74.62 285 GLU A N 1
ATOM 2111 C CA . GLU A 1 285 ? -1.599 6.885 19.220 1.00 74.62 285 GLU A CA 1
ATOM 2112 C C . GLU A 1 285 ? -2.843 7.539 19.838 1.00 74.62 285 GLU A C 1
ATOM 2114 O O . GLU A 1 285 ? -3.397 7.025 20.811 1.00 74.62 285 GLU A O 1
ATOM 2119 N N . ALA A 1 286 ? -3.322 8.645 19.259 1.00 75.50 286 ALA A N 1
ATOM 2120 C CA . ALA A 1 286 ? -4.493 9.355 19.768 1.00 75.50 286 ALA A CA 1
ATOM 2121 C C . ALA A 1 286 ? -5.772 8.511 19.662 1.00 75.50 286 ALA A C 1
ATOM 2123 O O . ALA A 1 286 ? -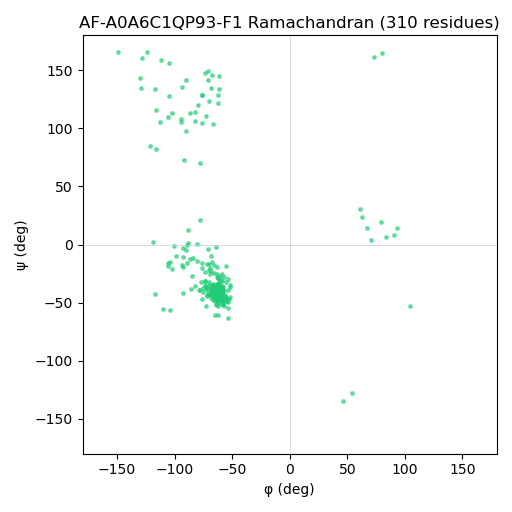6.544 8.437 20.619 1.00 75.50 286 ALA A O 1
ATOM 2124 N N . ALA A 1 287 ? -5.973 7.824 18.534 1.00 71.00 287 ALA A N 1
ATOM 2125 C CA . ALA A 1 287 ? -7.094 6.908 18.346 1.00 71.00 287 ALA A CA 1
ATOM 2126 C C . ALA A 1 287 ? -7.059 5.766 19.375 1.00 71.00 287 ALA A C 1
ATOM 2128 O O . ALA A 1 287 ? -8.077 5.471 20.008 1.00 71.00 287 ALA A O 1
ATOM 2129 N N . ARG A 1 288 ? -5.877 5.176 19.617 1.00 70.44 288 ARG A N 1
ATOM 2130 C CA . ARG A 1 288 ? -5.674 4.151 20.649 1.00 70.44 288 ARG A CA 1
ATOM 2131 C C . ARG A 1 288 ? -6.053 4.656 22.041 1.00 70.44 288 ARG A C 1
ATOM 2133 O O . ARG A 1 288 ? -6.834 3.997 22.723 1.00 70.44 288 ARG A O 1
ATOM 2140 N N . GLU A 1 289 ? -5.537 5.809 22.464 1.00 75.81 289 GLU A N 1
ATOM 2141 C CA . GLU A 1 289 ? -5.839 6.378 23.786 1.00 75.81 289 GLU A CA 1
ATOM 2142 C C . GLU A 1 289 ? -7.324 6.722 23.952 1.00 75.81 289 GLU A C 1
ATOM 2144 O O . GLU A 1 289 ? -7.923 6.450 24.996 1.00 75.81 289 GLU A O 1
ATOM 2149 N N . PHE A 1 290 ? -7.929 7.325 22.927 1.00 74.69 290 PHE A N 1
ATOM 2150 C CA . PHE A 1 290 ? -9.341 7.693 22.924 1.00 74.69 290 PHE A CA 1
ATOM 2151 C C . PHE A 1 290 ? -10.241 6.471 23.116 1.00 74.69 290 PHE A C 1
ATOM 2153 O O . PHE A 1 290 ? -11.198 6.510 23.896 1.00 74.69 290 PHE A O 1
ATOM 2160 N N . LEU A 1 291 ? -9.916 5.373 22.433 1.00 68.50 291 LEU A N 1
ATOM 2161 C CA . LEU A 1 291 ? -10.690 4.141 22.487 1.00 68.50 291 LEU A CA 1
ATOM 2162 C C . LEU A 1 291 ? -10.423 3.341 23.757 1.00 68.50 291 LEU A C 1
ATOM 2164 O O . LEU A 1 291 ? -11.384 2.870 24.356 1.00 68.50 291 LEU A O 1
ATOM 2168 N N . GLN A 1 292 ? -9.182 3.268 24.246 1.00 67.69 292 GLN A N 1
ATOM 2169 C CA . GLN A 1 292 ? -8.878 2.643 25.541 1.00 67.69 292 GLN A CA 1
ATOM 2170 C C . GLN A 1 292 ? -9.639 3.304 26.700 1.00 67.69 292 GLN A C 1
ATOM 2172 O O . GLN A 1 292 ? -10.117 2.611 27.592 1.00 67.69 292 GLN A O 1
ATOM 2177 N N . LYS A 1 293 ? -9.825 4.631 26.671 1.00 71.81 293 LYS A N 1
ATOM 2178 C CA . LYS A 1 293 ? -10.608 5.359 27.688 1.00 71.81 293 LYS A CA 1
ATOM 2179 C C . LYS A 1 293 ? -12.112 5.066 27.633 1.00 71.81 293 LYS A C 1
ATOM 2181 O O . LYS A 1 293 ? -12.797 5.246 28.636 1.00 71.81 293 LYS A O 1
ATOM 2186 N N . ARG A 1 294 ? -12.641 4.666 26.471 1.00 69.12 294 ARG A N 1
ATOM 2187 C CA . ARG A 1 294 ? -14.084 4.454 26.232 1.00 69.12 294 ARG A CA 1
ATOM 2188 C C . ARG A 1 294 ? -14.486 2.981 26.149 1.00 69.12 294 ARG A C 1
ATOM 2190 O O . ARG A 1 294 ? -15.666 2.670 26.265 1.00 69.12 294 ARG A O 1
ATOM 2197 N N . ALA A 1 295 ? -13.523 2.085 25.974 1.00 62.03 295 ALA A N 1
ATOM 2198 C CA . ALA A 1 295 ? -13.695 0.642 26.009 1.00 62.03 295 ALA A CA 1
ATOM 2199 C C . ALA A 1 295 ? -13.797 0.151 27.465 1.00 62.03 295 ALA A C 1
ATOM 2201 O O . ALA A 1 295 ? -12.885 -0.483 27.989 1.00 62.03 295 ALA A O 1
ATOM 2202 N N . SER A 1 296 ? -14.900 0.456 28.153 1.00 49.09 296 SER A N 1
ATOM 2203 C CA . SER A 1 296 ? -15.168 -0.077 29.491 1.00 49.09 296 SER A CA 1
ATOM 2204 C C . SER A 1 296 ? -15.864 -1.446 29.411 1.00 49.09 296 SER A C 1
ATOM 2206 O O . SER A 1 296 ? -17.011 -1.564 28.988 1.00 49.09 296 SER A O 1
ATOM 2208 N N . GLY A 1 297 ? -15.163 -2.503 29.842 1.00 57.94 297 GLY A N 1
ATOM 2209 C CA . GLY A 1 297 ? -15.770 -3.789 30.222 1.00 57.94 297 GLY A CA 1
ATOM 2210 C C . GLY A 1 297 ? -15.940 -4.863 29.136 1.00 57.94 297 GLY A C 1
ATOM 2211 O O . GLY A 1 297 ? -16.568 -5.882 29.417 1.00 57.94 297 GLY A O 1
ATOM 2212 N N . ARG A 1 298 ? -15.391 -4.693 27.923 1.00 66.44 298 ARG A N 1
ATOM 2213 C CA . ARG A 1 298 ? -15.429 -5.721 26.861 1.00 66.44 298 ARG A CA 1
ATOM 2214 C C . ARG A 1 298 ? -14.043 -5.975 26.273 1.00 66.44 298 ARG A C 1
ATOM 2216 O O . ARG A 1 298 ? -13.265 -5.045 26.099 1.00 66.44 298 ARG A O 1
ATOM 2223 N N . GLU A 1 299 ? -13.768 -7.233 25.934 1.00 71.69 299 GLU A N 1
ATOM 2224 C CA . GLU A 1 299 ? -12.587 -7.622 25.160 1.00 71.69 299 GLU A CA 1
ATOM 2225 C C . GLU A 1 299 ? -12.706 -7.040 23.738 1.00 71.69 299 GLU A C 1
ATOM 2227 O O . GLU A 1 299 ? -13.514 -7.506 22.931 1.00 71.69 299 GLU A O 1
ATOM 2232 N N . ILE A 1 300 ? -11.956 -5.970 23.477 1.00 81.62 300 ILE A N 1
ATOM 2233 C CA . ILE A 1 300 ? -11.883 -5.268 22.191 1.00 81.62 300 ILE A CA 1
ATOM 2234 C C . ILE A 1 300 ? -10.449 -5.396 21.684 1.00 81.62 300 ILE A C 1
ATOM 2236 O O . ILE A 1 300 ? -9.507 -5.165 22.444 1.00 81.62 300 ILE A O 1
ATOM 2240 N N . TYR A 1 301 ? -10.292 -5.745 20.408 1.00 86.12 301 TYR A N 1
ATOM 2241 C CA . TYR A 1 301 ? -8.987 -5.776 19.753 1.00 86.12 301 TYR A CA 1
ATOM 2242 C C . TYR A 1 301 ? -8.716 -4.452 19.051 1.00 86.12 301 TYR A C 1
ATOM 2244 O O . TYR A 1 301 ? -9.584 -3.908 18.366 1.00 86.12 301 TYR A O 1
ATOM 2252 N N . LEU A 1 302 ? -7.505 -3.935 19.216 1.00 83.81 302 LEU A N 1
ATOM 2253 C CA . LEU A 1 302 ? -7.018 -2.791 18.460 1.00 83.81 302 LEU A CA 1
ATOM 2254 C C . LEU A 1 302 ? -6.514 -3.282 17.103 1.00 83.81 302 LEU A 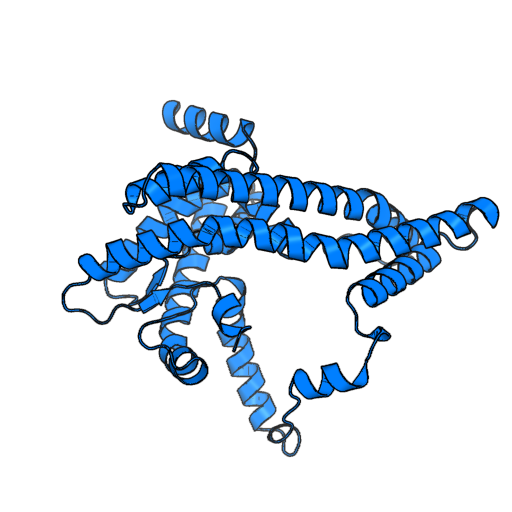C 1
ATOM 2256 O O . LEU A 1 302 ? -5.535 -4.024 17.033 1.00 83.81 302 LEU A O 1
ATOM 2260 N N . GLY A 1 303 ? -7.202 -2.870 16.043 1.00 86.88 303 GLY A N 1
ATOM 2261 C CA . GLY A 1 303 ? -6.847 -3.190 14.671 1.00 86.88 303 GLY A CA 1
ATOM 2262 C C . GLY A 1 303 ? -5.725 -2.290 14.164 1.00 86.88 303 GLY A C 1
ATOM 2263 O O . GLY A 1 303 ? -5.897 -1.070 14.138 1.00 86.88 303 GLY A O 1
ATOM 2264 N N . LEU A 1 304 ? -4.600 -2.891 13.777 1.00 83.38 304 LEU A N 1
ATOM 2265 C CA . LEU A 1 304 ? -3.365 -2.214 13.367 1.00 83.38 304 LEU A CA 1
ATOM 2266 C C . LEU A 1 304 ? -2.908 -2.641 11.961 1.00 83.38 304 LEU A C 1
ATOM 2268 O O . LEU A 1 304 ? -3.369 -3.654 11.427 1.00 83.38 304 LEU A O 1
ATOM 2272 N N . ASP A 1 305 ? -1.973 -1.881 11.382 1.00 84.75 305 ASP A N 1
ATOM 2273 C CA . ASP A 1 305 ? -1.284 -2.242 10.138 1.00 84.75 305 ASP A CA 1
ATOM 2274 C C . ASP A 1 305 ? -0.496 -3.553 10.281 1.00 84.75 305 ASP A C 1
ATOM 2276 O O . ASP A 1 305 ? 0.121 -3.824 11.315 1.00 84.75 305 ASP A O 1
ATOM 2280 N N . SER A 1 306 ? -0.451 -4.340 9.206 1.00 82.94 306 SER A N 1
ATOM 2281 C CA . SER A 1 306 ? 0.341 -5.572 9.131 1.00 82.94 306 SER A CA 1
ATOM 2282 C C . SER A 1 306 ? 1.855 -5.366 9.258 1.00 82.94 306 SER A C 1
ATOM 2284 O O . SER A 1 306 ? 2.558 -6.302 9.629 1.00 82.94 306 SER A O 1
ATOM 2286 N N . ALA A 1 307 ? 2.363 -4.153 9.031 1.00 72.44 307 ALA A N 1
ATOM 2287 C CA . ALA A 1 307 ? 3.769 -3.801 9.185 1.00 72.44 307 ALA A CA 1
ATOM 2288 C C . ALA A 1 307 ? 4.302 -4.076 10.600 1.00 72.44 307 ALA A C 1
ATOM 2290 O O . ALA A 1 307 ? 5.481 -4.397 10.754 1.00 72.44 307 ALA A O 1
ATOM 2291 N N . ILE A 1 308 ? 3.441 -4.035 11.627 1.00 68.69 308 ILE A N 1
ATOM 2292 C CA . ILE A 1 308 ? 3.830 -4.402 12.996 1.00 68.69 308 ILE A CA 1
ATOM 2293 C C . ILE A 1 308 ? 4.301 -5.860 13.094 1.00 68.69 308 ILE A C 1
ATOM 2295 O O . ILE A 1 308 ? 5.131 -6.180 13.937 1.00 68.69 308 ILE A O 1
ATOM 2299 N N . ALA A 1 309 ? 3.814 -6.728 12.203 1.00 69.25 309 ALA A N 1
ATOM 2300 C CA . ALA A 1 309 ? 4.190 -8.131 12.137 1.00 69.25 309 ALA A CA 1
ATOM 2301 C C . ALA A 1 309 ? 5.420 -8.396 11.258 1.00 69.25 309 ALA A C 1
ATOM 2303 O O . ALA A 1 309 ? 5.798 -9.544 11.097 1.00 69.25 309 ALA A O 1
ATOM 2304 N N . ILE A 1 310 ? 6.056 -7.382 10.669 1.00 63.88 310 ILE A N 1
ATOM 2305 C CA . ILE A 1 310 ? 7.289 -7.557 9.874 1.00 63.88 310 ILE A CA 1
ATOM 2306 C C . ILE A 1 310 ? 8.526 -7.140 10.684 1.00 63.88 310 ILE A C 1
ATOM 2308 O O . ILE A 1 310 ? 9.635 -7.564 10.385 1.00 63.88 310 ILE A O 1
ATOM 2312 N N . GLY A 1 311 ? 8.347 -6.325 11.725 1.00 49.09 311 GLY A N 1
ATOM 2313 C CA . GLY A 1 311 ? 9.432 -5.847 12.586 1.00 49.09 311 GLY A CA 1
ATOM 2314 C C . GLY A 1 311 ? 9.778 -6.743 13.781 1.00 49.09 311 GLY A C 1
ATOM 2315 O O . GLY A 1 311 ? 10.454 -6.246 14.681 1.00 49.09 311 GLY A O 1
ATOM 2316 N N . HIS A 1 312 ? 9.279 -7.986 13.822 1.00 39.06 312 HIS A N 1
ATOM 2317 C CA . HIS A 1 312 ? 9.540 -8.964 14.889 1.00 39.06 312 HIS A CA 1
ATOM 2318 C C . HIS A 1 312 ? 10.629 -9.957 14.484 1.00 39.06 312 HIS A C 1
ATOM 2320 O O . HIS A 1 312 ? 10.718 -10.252 13.270 1.00 39.06 312 HIS A O 1
#

Radius of gyration: 22.14 Å; Cα contacts (8 Å, |Δi|>4): 420; chains: 1; bounding box: 53×57×64 Å

Solvent-accessible surface area (backbone atoms only — not comparable to full-atom values): 15908 Å² total; per-residue (Å²): 110,66,71,58,51,53,52,52,49,53,45,56,75,55,34,42,51,44,39,52,20,52,50,48,26,54,50,13,42,73,37,67,31,57,64,74,61,24,51,56,21,16,50,34,30,20,52,14,44,51,46,43,51,53,44,50,50,53,44,53,71,40,51,42,61,24,47,50,38,24,24,66,73,69,72,48,95,70,93,76,80,90,74,53,67,72,50,50,39,51,54,13,53,49,35,83,51,25,74,53,40,50,63,51,42,52,49,49,45,52,50,34,40,74,72,62,74,36,47,42,46,73,52,42,72,72,48,46,28,49,25,16,32,57,7,45,52,46,17,70,76,67,75,35,66,66,59,7,48,51,49,14,46,52,48,47,52,51,14,36,49,43,9,50,71,44,16,67,61,51,22,65,74,68,70,44,83,58,39,26,36,42,20,40,68,69,25,66,42,46,69,57,51,56,52,49,48,61,53,41,65,70,36,88,67,63,60,70,66,83,78,54,70,70,66,57,58,71,73,39,59,75,68,61,35,52,42,47,45,22,23,52,54,23,30,52,46,20,39,64,27,34,63,82,45,84,47,71,88,54,25,52,59,51,18,51,50,26,8,52,52,32,15,46,40,52,55,48,48,62,54,22,50,48,40,26,52,63,21,43,49,60,34,41,54,20,36,48,53,49,46,63,77,66,56,78,91,61,89,54,23,48,15,36,62,59,66,69,74,67,78,112